Protein AF-A0A6A0AE21-F1 (afdb_monomer_lite)

InterPro domains:
  IPR005804 Fatty acid desaturase domain [PF00487] (5-93)
  IPR005804 Fatty acid desaturase domain [PF00487] (96-204)
  IPR012171 Fatty acid desaturase [PTHR19353] (3-96)

pLDDT: mean 90.91, std 13.31, range [39.19, 98.75]

Sequence (212 aa):
MHIVVVFFVLEFLYTGLFITTHDAMHGTIAMRNRQLNDFLGRVCISLYAWFDYNMLHRKHWEHHNHTGEVGKDPDFHRGNPGIVPWFASFMSSYMSMWQFARLAWWTVVMQLLGAPMANLLVFMAAAPILSAFRLFYFGTYMPHKPEPSAASGSPPVVMNWWKSRTSQASDLVSFLTCYHFDLHWEHHRWPFAPWWELPNCRRLSGRGLVPA

Foldseek 3Di:
DVVVVVLLVLLLVLLVLQLLLLLLLLVQVPVVDNPVSLVSNCVSVVVSQNWDSVLCSVLSVQCLVQPQPPPRNQLHPPQDLDLVVSLVSNCVSGDDPVSVVVLVVVLVVVVVVPDDPVCCCRNVNVSSSVSSSLCSVLQRNQQQRDDPPPDDPDDRDRCHLCSGDADLDDPVVCCSSRLVSSRNSLCSVCVSDRSNCSVVSCVVVVHHDPDD

Radius of gyration: 18.05 Å; chains: 1; bounding box: 49×43×44 Å

Structure (mmCIF, N/CA/C/O backbone):
data_AF-A0A6A0AE21-F1
#
_entry.id   AF-A0A6A0AE21-F1
#
loop_
_atom_site.group_PDB
_atom_site.id
_atom_site.type_symbol
_atom_site.label_atom_id
_atom_site.label_alt_id
_atom_site.label_comp_id
_atom_site.label_asym_id
_atom_site.label_entity_id
_atom_site.label_seq_id
_atom_site.pdbx_PDB_ins_code
_atom_site.Cartn_x
_atom_site.Cartn_y
_atom_site.Cartn_z
_atom_site.occupancy
_atom_site.B_iso_or_equiv
_atom_site.auth_seq_id
_atom_site.auth_comp_id
_atom_site.auth_asym_id
_atom_site.auth_atom_id
_atom_site.pdbx_PDB_model_num
ATOM 1 N N . MET A 1 1 ? 3.823 -10.597 25.249 1.00 66.25 1 MET A N 1
ATOM 2 C CA . MET A 1 1 ? 3.807 -11.483 24.062 1.00 66.25 1 MET A CA 1
ATOM 3 C C . MET A 1 1 ? 2.569 -11.262 23.190 1.00 66.25 1 MET A C 1
ATOM 5 O O . MET A 1 1 ? 2.736 -10.947 22.023 1.00 66.25 1 MET A O 1
ATOM 9 N N . HIS A 1 2 ? 1.347 -11.328 23.736 1.00 89.25 2 HIS A N 1
ATOM 10 C CA . HIS A 1 2 ? 0.107 -11.205 22.945 1.00 89.25 2 HIS A CA 1
ATOM 11 C C . HIS A 1 2 ? -0.034 -9.894 22.152 1.00 89.25 2 HIS A C 1
ATOM 13 O O . HIS A 1 2 ? -0.382 -9.939 20.980 1.00 89.25 2 HIS A O 1
ATOM 19 N N . ILE A 1 3 ? 0.300 -8.741 22.744 1.00 92.94 3 ILE A N 1
ATOM 20 C CA . ILE A 1 3 ? 0.138 -7.439 22.073 1.00 92.94 3 ILE A CA 1
ATOM 21 C C . ILE A 1 3 ? 1.028 -7.282 20.832 1.00 92.94 3 ILE A C 1
ATOM 23 O O . ILE A 1 3 ? 0.602 -6.720 19.831 1.00 92.94 3 ILE A O 1
ATOM 27 N N . VAL A 1 4 ? 2.243 -7.834 20.880 1.00 95.44 4 VAL A N 1
ATOM 28 C CA . VAL A 1 4 ? 3.206 -7.789 19.772 1.00 95.44 4 VAL A CA 1
ATOM 29 C C . VAL A 1 4 ? 2.720 -8.660 18.61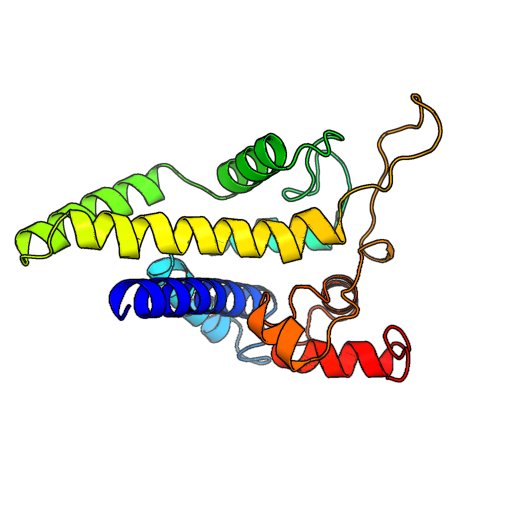6 1.00 95.44 4 VAL A C 1
ATOM 31 O O . VAL A 1 4 ? 2.745 -8.227 17.470 1.00 95.44 4 VAL A O 1
ATOM 34 N N . VAL A 1 5 ? 2.216 -9.861 18.916 1.00 96.06 5 VAL A N 1
ATOM 35 C CA . VAL A 1 5 ? 1.630 -10.749 17.900 1.00 96.06 5 VAL A CA 1
ATOM 36 C C . VAL A 1 5 ? 0.413 -10.091 17.253 1.00 96.06 5 VAL A C 1
ATOM 38 O O . VAL A 1 5 ? 0.337 -10.034 16.031 1.00 96.06 5 VAL A O 1
ATOM 41 N N . VAL A 1 6 ? -0.503 -9.536 18.054 1.00 95.94 6 VAL A N 1
ATOM 42 C CA . VAL A 1 6 ? -1.682 -8.818 17.541 1.00 95.94 6 VAL A CA 1
ATOM 43 C C . VAL A 1 6 ? -1.269 -7.647 16.654 1.00 95.94 6 VAL A C 1
ATOM 45 O O . VAL A 1 6 ? -1.856 -7.463 15.595 1.00 95.94 6 VAL A O 1
ATOM 48 N N . PHE A 1 7 ? -0.241 -6.890 17.044 1.00 97.69 7 PHE A N 1
ATOM 49 C CA . PHE A 1 7 ? 0.270 -5.778 16.249 1.00 97.69 7 PHE A CA 1
ATOM 50 C C . PHE A 1 7 ? 0.749 -6.228 14.863 1.00 97.69 7 PHE A C 1
ATOM 52 O O . PHE A 1 7 ? 0.306 -5.663 13.868 1.00 97.69 7 PHE A O 1
ATOM 59 N N . PHE A 1 8 ? 1.599 -7.257 14.777 1.00 97.75 8 PHE A N 1
ATOM 60 C CA . PHE A 1 8 ? 2.115 -7.729 13.485 1.00 97.75 8 PHE A CA 1
ATOM 61 C C . PHE A 1 8 ? 1.058 -8.433 12.634 1.00 97.75 8 PHE A C 1
ATOM 63 O O . PHE A 1 8 ? 1.069 -8.296 11.414 1.00 97.75 8 PHE A O 1
ATOM 70 N N . VAL A 1 9 ? 0.113 -9.146 13.254 1.00 97.75 9 VAL A N 1
ATOM 71 C CA . VAL A 1 9 ? -1.042 -9.696 12.531 1.00 97.75 9 VAL A CA 1
ATOM 72 C C . VAL A 1 9 ? -1.882 -8.561 11.954 1.00 97.75 9 VAL A C 1
ATOM 74 O O . VAL A 1 9 ? -2.226 -8.595 10.777 1.00 97.75 9 VAL A O 1
ATOM 77 N N . LEU A 1 10 ? -2.182 -7.533 12.749 1.00 97.88 10 LEU A N 1
ATOM 78 C CA . LEU A 1 10 ? -2.965 -6.393 12.289 1.00 97.88 10 LEU A CA 1
ATOM 79 C C . LEU A 1 10 ? -2.238 -5.610 11.189 1.00 97.88 10 LEU A C 1
ATOM 81 O O . LEU A 1 10 ? -2.862 -5.241 10.202 1.00 97.88 10 LEU A O 1
ATOM 85 N N . GLU A 1 11 ? -0.931 -5.388 11.319 1.00 98.44 11 GLU A N 1
ATOM 86 C CA . GLU A 1 11 ? -0.110 -4.757 10.281 1.00 98.44 11 GLU A CA 1
ATOM 87 C C . GLU A 1 11 ? -0.136 -5.556 8.967 1.00 98.44 11 GLU A C 1
ATOM 89 O O . GLU A 1 11 ? -0.385 -4.979 7.908 1.00 98.44 11 GLU A O 1
ATOM 94 N N . PHE A 1 12 ? -0.007 -6.883 9.029 1.00 98.62 12 PHE A N 1
ATOM 95 C CA . PHE A 1 12 ? -0.141 -7.746 7.853 1.00 98.62 12 PHE A CA 1
ATOM 96 C C . PHE A 1 12 ? -1.552 -7.697 7.236 1.00 98.62 12 PHE A C 1
ATOM 98 O O . PHE A 1 12 ? -1.708 -7.741 6.013 1.00 98.62 12 PHE A O 1
ATOM 105 N N . LEU A 1 13 ? -2.599 -7.568 8.056 1.00 98.50 13 LEU A N 1
ATOM 106 C CA . LEU A 1 13 ? -3.972 -7.381 7.577 1.00 98.50 13 LEU A CA 1
ATOM 107 C C . LEU A 1 13 ? -4.186 -5.995 6.952 1.00 98.50 13 LEU A C 1
ATOM 109 O O . LEU A 1 13 ? -4.878 -5.896 5.940 1.00 98.50 13 LEU A O 1
ATOM 113 N N . TYR A 1 14 ? -3.554 -4.940 7.480 1.00 98.75 14 TYR A N 1
ATOM 114 C CA . TYR A 1 14 ? -3.522 -3.628 6.826 1.00 98.75 14 TYR A CA 1
ATOM 115 C C . TYR A 1 14 ? -2.896 -3.734 5.437 1.00 98.75 14 TYR A C 1
ATOM 117 O O . TYR A 1 14 ? -3.471 -3.231 4.472 1.00 98.75 14 TYR A O 1
ATOM 125 N N . THR A 1 15 ? -1.787 -4.463 5.295 1.00 98.75 15 THR A N 1
ATOM 126 C CA . THR A 1 15 ? -1.192 -4.717 3.974 1.00 98.75 15 THR A CA 1
ATOM 127 C C . THR A 1 15 ? -2.202 -5.405 3.054 1.00 98.75 15 THR A C 1
ATOM 129 O O . THR A 1 15 ? -2.394 -4.961 1.926 1.00 98.75 15 THR A O 1
ATOM 132 N N . GLY A 1 16 ? -2.941 -6.397 3.560 1.00 98.62 16 GLY A N 1
ATOM 133 C CA . GLY A 1 16 ? -4.020 -7.065 2.824 1.00 98.62 16 GLY A CA 1
ATOM 134 C C . GLY A 1 16 ? -5.153 -6.131 2.375 1.00 98.62 16 GLY A C 1
ATOM 135 O O . GLY A 1 16 ? -5.652 -6.271 1.255 1.00 98.62 16 GLY A O 1
ATOM 136 N N . LEU A 1 17 ? -5.535 -5.136 3.188 1.00 98.75 17 LEU A N 1
ATOM 137 C CA . LEU A 1 17 ? -6.510 -4.108 2.789 1.00 98.75 17 LEU A CA 1
ATOM 138 C C . LEU A 1 17 ? -6.007 -3.293 1.589 1.00 98.75 17 LEU A C 1
ATOM 140 O O . LEU A 1 17 ? -6.767 -3.036 0.650 1.00 98.75 17 LEU A O 1
ATOM 144 N N . PHE A 1 18 ? -4.731 -2.904 1.587 1.00 98.62 18 PHE A N 1
ATOM 145 C CA . PHE A 1 18 ? -4.159 -2.188 0.447 1.00 98.62 18 PHE A CA 1
ATOM 146 C C . PHE A 1 18 ? -4.052 -3.085 -0.786 1.00 98.62 18 PHE A C 1
ATOM 148 O O . PHE A 1 18 ? -4.469 -2.668 -1.859 1.00 98.62 18 PHE A O 1
ATOM 155 N N . ILE A 1 19 ? -3.576 -4.323 -0.636 1.00 98.50 19 ILE A N 1
ATOM 156 C CA . ILE A 1 19 ? -3.469 -5.292 -1.738 1.00 98.50 19 ILE A CA 1
ATOM 157 C C . ILE A 1 19 ? -4.843 -5.567 -2.364 1.00 98.50 19 ILE A C 1
ATOM 159 O O . ILE A 1 19 ? -4.983 -5.583 -3.582 1.00 98.50 19 ILE A O 1
ATOM 163 N N . THR A 1 20 ? -5.896 -5.666 -1.552 1.00 98.56 20 THR A N 1
ATOM 164 C CA . THR A 1 20 ? -7.273 -5.769 -2.061 1.00 98.56 20 THR A CA 1
ATOM 165 C C . THR A 1 20 ? -7.679 -4.508 -2.826 1.00 98.56 20 THR A C 1
ATOM 167 O O . THR A 1 20 ? -8.278 -4.584 -3.894 1.00 98.56 20 THR A O 1
ATOM 170 N N . THR A 1 21 ? -7.329 -3.325 -2.316 1.00 98.69 21 THR A N 1
ATOM 171 C CA . THR A 1 21 ? -7.581 -2.059 -3.023 1.00 98.69 21 THR A CA 1
ATOM 172 C C . THR A 1 21 ? -6.848 -2.014 -4.364 1.00 98.69 21 THR A C 1
ATOM 174 O O . THR A 1 21 ? -7.420 -1.587 -5.364 1.00 98.69 21 THR A O 1
ATOM 177 N N . HIS A 1 22 ? -5.601 -2.467 -4.393 1.00 98.50 22 HIS A N 1
ATOM 178 C CA . HIS A 1 22 ? -4.776 -2.570 -5.585 1.00 98.50 22 HIS A CA 1
ATOM 179 C C . HIS A 1 22 ? -5.399 -3.517 -6.627 1.00 98.50 22 HIS A C 1
ATOM 181 O O . HIS A 1 22 ? -5.601 -3.130 -7.775 1.00 98.50 22 HIS A O 1
ATOM 187 N N . ASP A 1 23 ? -5.819 -4.715 -6.228 1.00 98.44 23 ASP A N 1
ATOM 188 C CA . ASP A 1 23 ? -6.486 -5.663 -7.130 1.00 98.44 23 ASP A CA 1
ATOM 189 C C . ASP A 1 23 ? -7.825 -5.107 -7.653 1.00 98.44 23 ASP A C 1
ATOM 191 O O . ASP A 1 23 ? -8.169 -5.264 -8.828 1.00 98.44 23 ASP A O 1
ATOM 195 N N . ALA A 1 24 ? -8.548 -4.338 -6.830 1.00 98.56 24 ALA A N 1
ATOM 196 C CA . ALA A 1 24 ? -9.704 -3.570 -7.288 1.00 98.56 24 ALA A CA 1
ATOM 197 C C . ALA A 1 24 ? -9.344 -2.518 -8.355 1.00 98.56 24 ALA A C 1
ATOM 199 O O . ALA A 1 24 ? -10.120 -2.319 -9.290 1.00 98.56 24 ALA A O 1
ATOM 200 N N . MET A 1 25 ? -8.196 -1.838 -8.251 1.00 98.56 25 MET A N 1
ATOM 201 C CA . MET A 1 25 ? -7.739 -0.878 -9.272 1.00 98.56 25 MET A CA 1
ATOM 202 C C . MET A 1 25 ? -7.522 -1.559 -10.632 1.00 98.56 25 MET A C 1
ATOM 204 O O . MET A 1 25 ? -7.911 -0.992 -11.660 1.00 98.56 25 MET A O 1
ATOM 208 N N . HIS A 1 26 ? -7.007 -2.793 -10.628 1.00 98.31 26 HIS A N 1
ATOM 209 C CA . HIS A 1 26 ? -6.875 -3.644 -11.823 1.00 98.31 26 HIS A CA 1
ATOM 210 C C . HIS A 1 26 ? -8.183 -4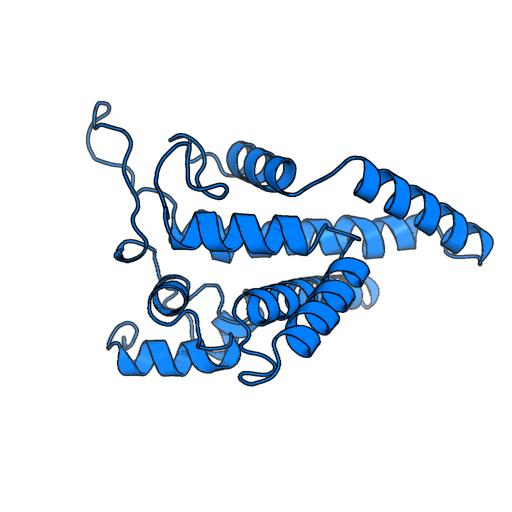.284 -12.287 1.00 98.31 26 HIS A C 1
ATOM 212 O O . HIS A 1 26 ? -8.286 -4.736 -13.426 1.00 98.31 26 HIS A O 1
ATOM 218 N N . GLY A 1 27 ? -9.204 -4.308 -11.430 1.00 98.06 27 GLY A N 1
ATOM 219 C CA . GLY A 1 27 ? -10.491 -4.935 -11.717 1.00 98.06 27 GLY A CA 1
ATOM 220 C C . GLY A 1 27 ? -10.503 -6.456 -11.529 1.00 98.06 27 GLY A C 1
ATOM 221 O O . GLY A 1 27 ? -11.420 -7.120 -12.021 1.00 98.06 27 GLY A O 1
ATOM 222 N N . THR A 1 28 ? -9.503 -7.023 -10.849 1.00 97.31 28 THR A N 1
ATOM 223 C CA . THR A 1 28 ? -9.290 -8.477 -10.761 1.00 97.31 28 THR A CA 1
ATOM 224 C C . THR A 1 28 ? -10.150 -9.163 -9.703 1.00 97.31 28 THR A C 1
ATOM 226 O O . THR A 1 28 ? -10.350 -10.372 -9.796 1.00 97.31 28 THR A O 1
ATOM 229 N N . ILE A 1 29 ? -10.748 -8.419 -8.761 1.00 96.75 29 ILE A N 1
ATOM 230 C CA . ILE A 1 29 ? -11.676 -8.989 -7.766 1.00 96.75 29 ILE A CA 1
ATOM 231 C C . ILE A 1 29 ? -12.952 -9.495 -8.449 1.00 96.75 29 ILE A C 1
ATOM 233 O O . ILE A 1 29 ? -13.450 -10.577 -8.150 1.00 96.75 29 ILE A O 1
ATOM 237 N N . ALA A 1 30 ? -13.493 -8.703 -9.377 1.00 96.25 30 ALA A N 1
ATOM 238 C CA . ALA A 1 30 ? -14.701 -9.041 -10.123 1.00 96.25 30 ALA A CA 1
ATOM 239 C C . ALA A 1 30 ? -14.565 -8.627 -11.594 1.00 96.25 30 ALA A C 1
ATOM 241 O O . ALA A 1 30 ? -15.028 -7.558 -11.992 1.00 96.25 30 ALA A O 1
ATOM 242 N N . MET A 1 31 ? -13.965 -9.490 -12.419 1.00 92.69 31 MET A N 1
ATOM 243 C CA . MET A 1 31 ? -13.555 -9.178 -13.803 1.00 92.69 31 MET A CA 1
ATOM 244 C C . MET A 1 31 ? -14.651 -8.571 -14.698 1.00 92.69 31 MET A C 1
ATOM 246 O O . MET A 1 31 ? -14.354 -7.839 -15.636 1.00 92.69 31 MET A O 1
ATOM 250 N N . ARG A 1 32 ? -15.929 -8.870 -14.433 1.00 95.44 32 ARG A N 1
ATOM 251 C CA . ARG A 1 32 ? -17.076 -8.379 -15.221 1.00 95.44 32 ARG A CA 1
ATOM 252 C C . ARG A 1 32 ? -17.856 -7.244 -14.556 1.00 95.44 32 ARG A C 1
ATOM 254 O O . ARG A 1 32 ? -18.889 -6.838 -15.078 1.00 95.44 32 ARG A O 1
ATOM 261 N N . ASN A 1 33 ? -17.408 -6.744 -13.404 1.00 97.94 33 ASN A N 1
ATOM 262 C CA . ASN A 1 33 ? -18.126 -5.724 -12.646 1.00 97.94 33 ASN A CA 1
ATOM 263 C C . ASN A 1 33 ? -17.167 -4.671 -12.071 1.00 97.94 33 ASN A C 1
ATOM 265 O O . ASN A 1 33 ? -16.684 -4.781 -10.941 1.00 97.94 33 ASN A O 1
ATOM 269 N N . ARG A 1 34 ? -16.916 -3.609 -12.846 1.00 97.31 34 ARG A N 1
ATOM 270 C CA . ARG A 1 34 ? -16.044 -2.503 -12.423 1.00 97.31 34 ARG A CA 1
ATOM 271 C C . ARG A 1 34 ? -16.569 -1.779 -11.181 1.00 97.31 34 ARG A C 1
ATOM 273 O O . ARG A 1 34 ? -15.782 -1.446 -10.304 1.00 97.31 34 ARG A O 1
ATOM 280 N N . GLN A 1 35 ? -17.885 -1.595 -11.075 1.00 98.31 35 GLN A N 1
ATOM 281 C CA . GLN A 1 35 ? -18.496 -0.900 -9.938 1.00 98.31 35 GLN A CA 1
ATOM 282 C C . GLN A 1 35 ? -18.265 -1.649 -8.624 1.00 98.31 35 GLN A C 1
ATOM 284 O O . GLN A 1 35 ? -17.977 -1.023 -7.606 1.00 98.31 35 GLN A O 1
ATOM 289 N N . LEU A 1 36 ? -18.345 -2.984 -8.650 1.00 98.50 36 LEU A N 1
ATOM 290 C CA . LEU A 1 36 ? -18.059 -3.808 -7.480 1.00 98.50 36 LEU A CA 1
ATOM 291 C C . LEU A 1 36 ? -16.586 -3.714 -7.068 1.00 98.50 36 LEU A C 1
ATOM 293 O O . LEU A 1 36 ? -16.310 -3.574 -5.880 1.00 98.50 36 LEU A O 1
ATOM 297 N N . ASN A 1 37 ? -15.651 -3.728 -8.024 1.00 98.56 37 ASN A N 1
ATOM 298 C CA . ASN A 1 37 ? -14.233 -3.508 -7.718 1.00 98.56 37 ASN A CA 1
ATOM 299 C C . ASN A 1 37 ? -14.019 -2.139 -7.062 1.00 98.56 37 ASN A C 1
ATOM 301 O O . ASN A 1 37 ? -13.460 -2.071 -5.972 1.00 98.56 37 ASN A O 1
ATOM 305 N N . ASP A 1 38 ? -14.521 -1.063 -7.675 1.00 98.56 38 ASP A N 1
ATOM 306 C CA . ASP A 1 38 ? -14.360 0.295 -7.144 1.00 98.56 38 ASP A CA 1
ATOM 307 C C . ASP A 1 38 ? -14.978 0.436 -5.744 1.00 98.56 38 ASP A C 1
ATOM 309 O O . ASP A 1 38 ? -14.411 1.096 -4.872 1.00 98.56 38 ASP A O 1
ATOM 313 N N . PHE A 1 39 ? -16.132 -0.194 -5.502 1.00 98.69 39 PHE A N 1
ATOM 314 C CA . PHE A 1 39 ? -16.765 -0.221 -4.185 1.00 98.69 39 PHE A CA 1
ATOM 315 C C . PHE A 1 39 ? -15.894 -0.939 -3.148 1.00 98.69 39 PHE A C 1
ATOM 317 O O . PHE A 1 39 ? -15.591 -0.356 -2.107 1.00 98.69 39 PHE A O 1
ATOM 324 N N . LEU A 1 40 ? -15.454 -2.167 -3.437 1.00 98.69 40 LEU A N 1
ATOM 325 C CA . LEU A 1 40 ? -14.623 -2.950 -2.517 1.00 98.69 40 LEU A CA 1
ATOM 326 C C . LEU A 1 40 ? -13.282 -2.261 -2.250 1.00 98.69 40 LEU A C 1
ATOM 328 O O . LEU A 1 40 ? -12.877 -2.142 -1.096 1.00 98.69 40 LEU A O 1
ATOM 332 N N . GLY A 1 41 ? -12.646 -1.711 -3.285 1.00 98.69 41 GLY A N 1
ATOM 333 C CA . GLY A 1 41 ? -11.423 -0.928 -3.141 1.00 98.69 41 GLY A CA 1
ATOM 334 C C . GLY A 1 41 ? -11.619 0.305 -2.256 1.00 98.69 41 GLY A C 1
ATOM 335 O O . GLY A 1 41 ? -10.831 0.537 -1.340 1.00 98.69 41 GLY A O 1
ATOM 336 N N . ARG A 1 42 ? -12.709 1.065 -2.442 1.00 98.69 42 ARG A N 1
ATOM 337 C CA . ARG A 1 42 ? -13.043 2.208 -1.570 1.00 98.69 42 ARG A CA 1
ATOM 338 C C . ARG A 1 42 ? -13.258 1.795 -0.120 1.00 98.69 42 ARG A C 1
ATOM 340 O O . ARG A 1 42 ? -12.799 2.508 0.771 1.00 98.69 42 ARG A O 1
ATOM 347 N N . VAL A 1 43 ? -13.937 0.674 0.123 1.00 98.69 43 VAL A N 1
ATOM 348 C CA . VAL A 1 43 ? -14.144 0.146 1.479 1.00 98.69 43 VAL A CA 1
ATOM 349 C C . VAL A 1 43 ? -12.801 -0.212 2.112 1.00 98.69 43 VAL A C 1
ATOM 351 O O . VAL A 1 43 ? -12.479 0.310 3.179 1.00 98.69 43 VAL A O 1
ATOM 354 N N . CYS A 1 44 ? -11.986 -1.029 1.443 1.00 98.75 44 CYS A N 1
ATOM 355 C CA . CYS A 1 44 ? -10.704 -1.485 1.975 1.00 98.75 44 CYS A CA 1
ATOM 356 C C . CYS A 1 44 ? -9.747 -0.327 2.265 1.00 98.75 44 CYS A C 1
ATOM 358 O O . CYS A 1 44 ? -9.164 -0.268 3.348 1.00 98.75 44 CYS A O 1
ATOM 360 N N . ILE A 1 45 ? -9.628 0.640 1.353 1.00 98.06 45 ILE A N 1
ATOM 361 C CA . ILE A 1 45 ? -8.718 1.765 1.558 1.00 98.06 45 ILE A CA 1
ATOM 362 C C . ILE A 1 45 ? -9.236 2.787 2.579 1.00 98.06 45 ILE A C 1
ATOM 364 O O . ILE A 1 45 ? -8.450 3.469 3.248 1.00 98.06 45 ILE A O 1
ATOM 368 N N . SER A 1 46 ? -10.558 2.860 2.758 1.00 97.31 46 SER A N 1
ATOM 369 C CA . SER A 1 46 ? -11.154 3.631 3.850 1.00 97.31 46 SER A CA 1
ATOM 370 C C . SER A 1 46 ? -10.808 3.019 5.201 1.00 97.31 46 SER A C 1
ATOM 372 O O . SER A 1 46 ? -10.332 3.741 6.075 1.00 97.31 46 SER A O 1
ATOM 374 N N . LEU A 1 47 ? -10.954 1.695 5.335 1.00 97.44 47 LEU A N 1
ATOM 375 C CA . LEU A 1 47 ? -10.555 0.946 6.532 1.00 97.44 47 LEU A CA 1
ATOM 376 C C . LEU A 1 47 ? -9.048 1.016 6.795 1.00 97.44 47 LEU A C 1
ATOM 378 O O . LEU A 1 47 ? -8.637 1.018 7.952 1.00 97.44 47 LEU A O 1
ATOM 382 N N . TYR A 1 48 ? -8.234 1.100 5.738 1.00 98.00 48 TYR A N 1
ATOM 383 C CA . TYR A 1 48 ? -6.790 1.257 5.869 1.00 98.00 48 TYR A CA 1
ATOM 384 C C . TYR A 1 48 ? -6.447 2.572 6.575 1.00 98.00 48 TYR A C 1
ATOM 386 O O . TYR A 1 48 ? -5.821 2.564 7.631 1.00 98.00 48 TYR A O 1
ATOM 394 N N . ALA A 1 49 ? -6.829 3.706 5.977 1.00 96.62 49 ALA A N 1
ATOM 395 C CA . ALA A 1 49 ? -6.577 5.031 6.546 1.00 96.62 49 ALA A CA 1
ATOM 396 C C . ALA A 1 49 ? -7.321 6.157 5.803 1.00 96.62 49 ALA A C 1
ATOM 398 O O . ALA A 1 49 ? -6.786 7.258 5.706 1.00 96.62 49 ALA A O 1
ATOM 399 N N . TRP A 1 50 ? -8.503 5.923 5.222 1.00 96.88 50 TRP A N 1
ATOM 400 C CA . TRP A 1 50 ? -9.231 6.936 4.429 1.00 96.88 50 TRP A CA 1
ATOM 401 C C . TRP A 1 50 ? -8.442 7.579 3.273 1.00 96.88 50 TRP A C 1
ATOM 403 O O . TRP A 1 50 ? -8.641 8.767 2.976 1.00 96.88 50 TRP A O 1
ATOM 413 N N . PHE A 1 51 ? -7.566 6.826 2.601 1.00 96.81 51 PHE A N 1
ATOM 414 C CA . PHE A 1 51 ? -6.958 7.331 1.365 1.00 96.81 51 PHE A CA 1
ATOM 415 C C . PHE A 1 51 ? -8.015 7.530 0.269 1.00 96.81 51 PHE A C 1
ATOM 417 O O . PHE A 1 51 ? -9.071 6.895 0.257 1.00 96.81 51 PHE A O 1
ATOM 424 N N . ASP A 1 52 ? -7.714 8.419 -0.674 1.00 97.19 52 ASP A N 1
ATOM 425 C CA . ASP A 1 52 ? -8.549 8.640 -1.850 1.00 97.19 52 ASP A CA 1
ATOM 426 C C . ASP A 1 52 ? -8.325 7.522 -2.879 1.00 97.19 52 ASP A C 1
ATOM 428 O O . ASP A 1 52 ? -7.272 7.439 -3.516 1.00 97.19 52 ASP A O 1
ATOM 432 N N . TYR A 1 53 ? -9.339 6.670 -3.049 1.00 98.06 53 TYR A N 1
ATOM 433 C CA . TYR A 1 53 ? -9.316 5.566 -4.008 1.00 98.06 53 TYR A CA 1
ATOM 434 C C . TYR A 1 53 ? -9.101 6.028 -5.454 1.00 98.06 53 TYR A C 1
ATOM 436 O O . TYR A 1 53 ? -8.353 5.395 -6.191 1.00 98.06 53 TYR A O 1
ATOM 444 N N . ASN A 1 54 ? -9.743 7.120 -5.881 1.00 97.69 54 ASN A N 1
ATOM 445 C CA . ASN A 1 54 ? -9.669 7.566 -7.272 1.00 97.69 54 ASN A CA 1
ATOM 446 C C . ASN A 1 54 ? -8.272 8.115 -7.588 1.00 97.69 54 ASN A C 1
ATOM 448 O O . ASN A 1 54 ? -7.733 7.865 -8.668 1.00 97.69 54 ASN A O 1
ATOM 452 N N . MET A 1 55 ? -7.669 8.837 -6.638 1.00 97.75 55 MET A N 1
ATOM 453 C CA . MET A 1 55 ? -6.285 9.289 -6.758 1.00 97.75 55 MET A CA 1
ATOM 454 C C . MET A 1 55 ? -5.317 8.109 -6.819 1.00 97.75 55 MET A C 1
ATOM 456 O O . MET A 1 55 ? -4.465 8.092 -7.706 1.00 97.75 55 MET A O 1
ATOM 460 N N . LEU A 1 56 ? -5.449 7.146 -5.901 1.00 97.81 56 LEU A N 1
ATOM 461 C CA . LEU A 1 56 ? -4.619 5.942 -5.897 1.00 97.81 56 LEU A CA 1
ATOM 462 C C . LEU A 1 56 ? -4.748 5.184 -7.217 1.00 97.81 56 LEU A C 1
ATOM 464 O O . LEU A 1 56 ? -3.738 4.898 -7.840 1.00 97.81 56 LEU A O 1
ATOM 468 N N . HIS A 1 57 ? -5.973 4.960 -7.693 1.00 98.38 57 HIS A N 1
ATOM 469 C CA . HIS A 1 57 ? -6.235 4.294 -8.966 1.00 98.38 57 HIS A CA 1
ATOM 470 C C . HIS A 1 57 ? -5.554 4.995 -10.146 1.00 98.38 57 HIS A C 1
ATOM 472 O O . HIS A 1 57 ? -4.882 4.342 -10.941 1.00 98.38 57 HIS A O 1
ATOM 478 N N . ARG A 1 58 ? -5.675 6.325 -10.247 1.00 98.25 58 ARG A N 1
ATOM 479 C CA . ARG A 1 58 ? -5.002 7.100 -11.298 1.00 98.25 58 ARG A CA 1
ATOM 480 C C . ARG A 1 58 ? -3.482 6.945 -11.226 1.00 98.25 58 ARG A C 1
ATOM 482 O O . ARG A 1 58 ? -2.862 6.610 -12.229 1.00 98.25 58 ARG A O 1
ATOM 489 N N . LYS A 1 59 ? -2.898 7.184 -10.051 1.00 97.94 59 LYS A N 1
ATOM 490 C CA . LYS A 1 59 ? -1.444 7.139 -9.843 1.00 97.94 59 LYS A CA 1
ATOM 491 C C . LYS A 1 59 ? -0.863 5.743 -10.035 1.00 97.94 59 LYS A C 1
ATOM 493 O O . LYS A 1 59 ? 0.214 5.599 -10.596 1.00 97.94 59 LYS A O 1
ATOM 498 N N . HIS A 1 60 ? -1.614 4.719 -9.655 1.00 97.88 60 HIS A N 1
ATOM 499 C CA . HIS A 1 60 ? -1.261 3.331 -9.906 1.00 97.88 60 HIS A CA 1
ATOM 500 C C . HIS A 1 60 ? -1.112 3.053 -11.410 1.00 97.88 60 HIS A C 1
ATOM 502 O O . HIS A 1 60 ? -0.109 2.501 -11.853 1.00 97.88 60 HIS A O 1
ATOM 508 N N . TRP A 1 61 ? -2.051 3.521 -12.239 1.00 97.94 61 TRP A N 1
ATOM 509 C CA . TRP A 1 61 ? -1.911 3.403 -13.695 1.00 97.94 61 TRP A CA 1
ATOM 510 C C . TRP A 1 61 ? -0.824 4.312 -14.284 1.00 97.94 61 TRP A C 1
ATOM 512 O O . TRP A 1 61 ? -0.184 3.918 -15.257 1.00 97.94 61 TRP A O 1
ATOM 522 N N . GLU A 1 62 ? -0.567 5.491 -13.706 1.00 97.69 62 GLU A N 1
ATOM 523 C CA . GLU A 1 62 ? 0.604 6.312 -14.064 1.00 97.69 62 GLU A CA 1
ATOM 524 C C . GLU A 1 62 ? 1.905 5.525 -13.839 1.00 97.69 62 GLU A C 1
ATOM 526 O O . GLU A 1 62 ? 2.741 5.471 -14.741 1.00 97.69 62 GLU A O 1
ATOM 531 N N . HIS A 1 63 ? 2.029 4.830 -12.702 1.00 96.31 63 HIS A N 1
ATOM 532 C CA . HIS A 1 63 ? 3.152 3.939 -12.414 1.00 96.31 63 HIS A CA 1
ATOM 533 C C . HIS A 1 63 ? 3.271 2.805 -13.441 1.00 96.31 63 HIS A C 1
ATOM 535 O O . HIS A 1 63 ? 4.352 2.598 -13.986 1.00 96.31 63 HIS A O 1
ATOM 541 N N . HIS A 1 64 ? 2.186 2.099 -13.783 1.00 96.69 64 HIS A N 1
ATOM 542 C CA . HIS A 1 64 ? 2.234 1.040 -14.807 1.00 96.69 64 HIS A CA 1
ATOM 543 C C . HIS A 1 64 ? 2.648 1.544 -16.194 1.00 96.69 64 HIS A C 1
ATOM 545 O O . HIS A 1 64 ? 3.374 0.853 -16.909 1.00 96.69 64 HIS A O 1
ATOM 551 N N . ASN A 1 65 ? 2.175 2.728 -16.584 1.00 96.12 65 ASN A N 1
ATOM 552 C CA . ASN A 1 65 ? 2.419 3.279 -17.917 1.00 96.12 65 ASN A CA 1
ATOM 553 C C . ASN A 1 65 ? 3.806 3.915 -18.055 1.00 96.12 65 ASN A C 1
ATOM 555 O O . ASN A 1 65 ? 4.338 3.968 -19.163 1.00 96.12 65 ASN A O 1
ATOM 559 N N . HIS A 1 66 ? 4.378 4.397 -16.949 1.00 94.12 66 HIS A N 1
ATOM 560 C CA . HIS A 1 66 ? 5.611 5.185 -16.938 1.00 94.12 66 HIS A CA 1
ATOM 561 C C . HIS A 1 66 ? 6.662 4.650 -15.967 1.00 94.12 66 HIS A C 1
ATOM 563 O O . HIS A 1 66 ? 7.504 5.418 -15.518 1.00 94.12 66 HIS A O 1
ATOM 569 N N . THR A 1 67 ? 6.622 3.360 -15.625 1.00 92.06 67 THR A N 1
ATOM 570 C CA . THR A 1 67 ? 7.473 2.749 -14.590 1.00 92.06 67 THR A CA 1
ATOM 571 C C . THR A 1 67 ? 8.939 3.167 -14.721 1.00 92.06 67 THR A C 1
ATOM 573 O O . THR A 1 67 ? 9.564 2.957 -15.762 1.00 92.06 67 THR A O 1
ATOM 576 N N . GLY A 1 68 ? 9.493 3.761 -13.666 1.00 87.62 68 GLY A N 1
ATOM 577 C CA . GLY A 1 68 ? 10.884 4.207 -13.620 1.00 87.62 68 GLY A CA 1
ATOM 578 C C . GLY A 1 68 ? 11.216 5.439 -14.473 1.00 87.62 68 GLY A C 1
ATOM 579 O O . GLY A 1 68 ? 12.396 5.779 -14.594 1.00 87.62 68 GLY A O 1
ATOM 580 N N . GLU A 1 69 ? 10.231 6.123 -15.067 1.00 87.75 69 GLU A N 1
ATOM 581 C CA . GLU A 1 69 ? 10.416 7.414 -15.739 1.00 87.75 69 GLU A CA 1
ATOM 582 C C . GLU A 1 69 ? 10.385 8.566 -14.719 1.00 87.75 69 GLU A C 1
ATOM 584 O O . GLU A 1 69 ? 9.358 8.876 -14.107 1.00 87.75 69 GLU A O 1
ATOM 589 N N . VAL A 1 70 ? 11.517 9.260 -14.565 1.00 85.31 70 VAL A N 1
ATOM 590 C CA . VAL A 1 70 ? 11.645 10.396 -13.638 1.00 85.31 70 VAL A CA 1
ATOM 591 C C . VAL A 1 70 ? 10.623 11.489 -13.961 1.00 85.31 70 VAL A C 1
ATOM 593 O O . VAL A 1 70 ? 10.599 12.035 -15.060 1.00 85.31 70 VAL A O 1
ATOM 596 N N . GLY A 1 71 ? 9.814 11.851 -12.963 1.00 87.25 71 GLY A N 1
ATOM 597 C CA . GLY A 1 71 ? 8.826 12.928 -13.067 1.00 87.25 71 GLY A CA 1
ATOM 598 C C . GLY A 1 71 ? 7.479 12.512 -13.661 1.00 87.25 71 GLY A C 1
ATOM 599 O O . GLY A 1 71 ? 6.563 13.331 -13.637 1.00 87.25 71 GLY A O 1
ATOM 600 N N . LYS A 1 72 ? 7.341 11.270 -14.142 1.00 91.38 72 LYS A N 1
ATOM 601 C CA . LYS A 1 72 ? 6.059 10.704 -14.590 1.00 91.38 72 LYS A CA 1
ATOM 602 C C . LYS A 1 72 ? 5.579 9.559 -13.710 1.00 91.38 72 LYS A C 1
ATOM 604 O O . LYS A 1 72 ? 4.388 9.486 -13.436 1.00 91.38 72 LYS A O 1
ATOM 609 N N . ASP A 1 73 ? 6.491 8.702 -13.258 1.00 93.19 73 ASP A N 1
ATOM 610 C CA . ASP A 1 73 ? 6.173 7.652 -12.297 1.00 93.19 73 ASP A CA 1
ATOM 611 C C . ASP A 1 73 ? 6.036 8.254 -10.885 1.00 93.19 73 ASP A C 1
ATOM 613 O O . ASP A 1 73 ? 7.033 8.762 -10.353 1.00 93.19 73 ASP A O 1
ATOM 617 N N . PRO A 1 74 ? 4.845 8.221 -10.255 1.00 93.94 74 PRO A N 1
ATOM 618 C CA . PRO A 1 74 ? 4.674 8.706 -8.886 1.00 93.94 74 PRO A CA 1
ATOM 619 C C . PRO A 1 74 ? 5.474 7.893 -7.856 1.00 93.94 74 PRO A C 1
ATOM 621 O O . PRO A 1 74 ? 5.773 8.413 -6.778 1.00 93.94 74 PRO A O 1
ATOM 624 N N . ASP A 1 75 ? 5.859 6.663 -8.195 1.00 92.81 75 ASP A N 1
ATOM 625 C CA . ASP A 1 75 ? 6.572 5.744 -7.311 1.00 92.81 75 ASP A CA 1
ATOM 626 C C . ASP A 1 75 ? 8.092 5.831 -7.466 1.00 92.81 75 ASP A C 1
ATOM 628 O O . ASP A 1 75 ? 8.822 5.291 -6.633 1.00 92.81 75 ASP A O 1
ATOM 632 N N . PHE A 1 76 ? 8.607 6.544 -8.476 1.00 87.75 76 PHE A N 1
ATOM 633 C CA . PHE A 1 76 ? 10.044 6.623 -8.743 1.00 87.75 76 PHE A CA 1
ATOM 634 C C . PHE A 1 76 ? 10.677 7.923 -8.232 1.00 87.75 76 PHE A C 1
ATOM 636 O O . PHE A 1 76 ? 10.420 9.030 -8.719 1.00 87.75 76 PHE A O 1
ATOM 643 N N . HIS A 1 77 ? 11.583 7.807 -7.259 1.00 79.69 77 HIS A N 1
ATOM 644 C CA . HIS A 1 77 ? 12.185 8.974 -6.619 1.00 79.69 77 HIS A CA 1
ATOM 645 C C . HIS A 1 77 ? 13.442 9.477 -7.334 1.00 79.69 77 HIS A C 1
ATOM 647 O O . HIS A 1 77 ? 14.551 9.095 -6.976 1.00 79.69 77 HIS A O 1
ATOM 653 N N . ARG A 1 78 ? 13.247 10.373 -8.316 1.00 68.19 78 ARG A N 1
ATOM 654 C CA . ARG A 1 78 ? 14.179 11.415 -8.837 1.00 68.19 78 ARG A CA 1
ATOM 655 C C . ARG A 1 78 ? 15.700 11.109 -8.831 1.00 68.19 78 ARG A C 1
ATOM 657 O O . ARG A 1 78 ? 16.505 12.027 -8.716 1.00 68.19 78 ARG A O 1
ATOM 664 N N . GLY A 1 79 ? 16.108 9.849 -8.965 1.00 60.69 79 GLY A N 1
ATOM 665 C CA . GLY A 1 79 ? 17.503 9.404 -8.939 1.00 60.69 79 GLY A CA 1
ATOM 666 C C . GLY A 1 79 ? 18.182 9.280 -7.562 1.00 60.69 79 GLY A C 1
ATOM 667 O O . GLY A 1 79 ? 19.338 8.868 -7.542 1.00 60.69 79 GLY A O 1
ATOM 668 N N . ASN A 1 80 ? 17.531 9.586 -6.426 1.00 68.50 80 ASN A N 1
ATOM 669 C CA . ASN A 1 80 ? 18.126 9.360 -5.095 1.00 68.50 80 ASN A CA 1
ATOM 670 C C . ASN A 1 80 ? 17.688 7.984 -4.543 1.00 68.50 80 ASN A C 1
ATOM 672 O O . ASN A 1 80 ? 16.524 7.804 -4.198 1.00 68.50 80 ASN A O 1
ATOM 676 N N . PRO A 1 81 ? 18.589 6.998 -4.407 1.00 73.75 81 PRO A N 1
ATOM 677 C CA . PRO A 1 81 ? 18.229 5.663 -3.930 1.00 73.75 81 PRO A CA 1
ATOM 678 C C . PRO A 1 81 ? 18.091 5.568 -2.398 1.00 73.75 81 PRO A C 1
ATOM 680 O O . PRO A 1 81 ? 17.950 4.468 -1.859 1.00 73.75 81 PRO A O 1
ATOM 683 N N . GLY A 1 82 ? 18.164 6.684 -1.666 1.00 87.56 82 GLY A N 1
ATOM 684 C CA . GLY A 1 82 ? 17.997 6.719 -0.217 1.00 87.56 82 GLY A CA 1
ATOM 685 C C . GLY A 1 82 ? 16.595 6.275 0.201 1.00 87.56 82 GLY A C 1
ATOM 686 O O . GLY A 1 82 ? 15.600 6.899 -0.159 1.00 87.56 82 GLY A O 1
ATOM 687 N N . ILE A 1 83 ? 16.516 5.217 1.008 1.00 91.69 83 ILE A N 1
ATOM 688 C CA . ILE A 1 83 ? 15.245 4.600 1.413 1.00 91.69 83 ILE A CA 1
ATOM 689 C C . ILE A 1 83 ? 14.303 5.574 2.139 1.00 91.69 83 ILE A C 1
ATOM 691 O O . ILE A 1 83 ? 13.115 5.618 1.839 1.00 91.69 83 ILE A O 1
ATOM 695 N N . VAL A 1 84 ? 14.831 6.394 3.053 1.00 93.50 84 VAL A N 1
ATOM 696 C CA . VAL A 1 84 ? 14.044 7.362 3.836 1.00 93.50 84 VAL A CA 1
ATOM 697 C C . VAL A 1 84 ? 13.485 8.503 2.972 1.00 93.50 84 VAL A C 1
ATOM 699 O O . VAL A 1 84 ? 12.269 8.701 3.001 1.00 93.50 84 VAL A O 1
ATOM 702 N N . PRO A 1 85 ? 14.293 9.255 2.191 1.00 92.50 85 PRO A N 1
ATOM 703 C CA . PRO A 1 85 ? 13.754 10.321 1.343 1.00 92.50 85 PRO A CA 1
ATOM 704 C C . PRO A 1 85 ? 12.804 9.792 0.263 1.00 92.50 85 PRO A C 1
ATOM 706 O O . PRO A 1 85 ? 11.808 10.450 -0.045 1.00 92.50 85 PRO A O 1
ATOM 709 N N . TRP A 1 86 ? 13.051 8.588 -0.261 1.00 93.56 86 TRP A N 1
ATOM 710 C CA . TRP A 1 86 ? 12.134 7.953 -1.201 1.00 93.56 86 TRP A CA 1
ATOM 711 C C . TRP A 1 86 ? 10.811 7.595 -0.521 1.00 93.56 86 TRP A C 1
ATOM 713 O O . TRP A 1 86 ? 9.762 8.007 -1.012 1.00 93.56 86 TRP A O 1
ATOM 723 N N . PHE A 1 87 ? 10.831 6.948 0.647 1.00 95.56 87 PHE A N 1
ATOM 724 C CA . PHE A 1 87 ? 9.601 6.646 1.383 1.00 95.56 87 PHE A CA 1
ATOM 725 C C . PHE A 1 87 ? 8.791 7.914 1.696 1.00 95.56 87 PHE A C 1
ATOM 727 O O . PHE A 1 87 ? 7.584 7.949 1.474 1.00 95.56 87 PHE A O 1
ATOM 734 N N . ALA A 1 88 ? 9.446 8.999 2.124 1.00 94.19 88 ALA A N 1
ATOM 735 C CA . ALA A 1 88 ? 8.774 10.276 2.372 1.00 94.19 88 ALA A CA 1
ATOM 736 C C . ALA A 1 88 ? 8.135 10.868 1.098 1.00 94.19 88 ALA A C 1
ATOM 738 O O . ALA A 1 88 ? 7.011 11.373 1.138 1.00 94.19 88 ALA A O 1
ATOM 739 N N . SER A 1 89 ? 8.829 10.785 -0.042 1.00 92.81 89 SER A N 1
ATOM 740 C CA . SER A 1 89 ? 8.319 11.212 -1.354 1.00 92.81 89 SER A CA 1
ATOM 741 C C . SER A 1 89 ? 7.155 10.349 -1.850 1.00 92.81 89 SER A C 1
ATOM 743 O O . SER A 1 89 ? 6.224 10.866 -2.468 1.00 92.81 89 SER A O 1
ATOM 745 N N . PHE A 1 90 ? 7.207 9.043 -1.591 1.00 94.38 90 PHE A N 1
ATOM 746 C CA . PHE A 1 90 ? 6.131 8.108 -1.896 1.00 94.38 90 PHE A CA 1
ATOM 747 C C . PHE A 1 90 ? 4.893 8.473 -1.072 1.00 94.38 90 PHE A C 1
ATOM 749 O O . PHE A 1 90 ? 3.853 8.808 -1.630 1.00 94.38 90 PHE A O 1
ATOM 756 N N . MET A 1 91 ? 5.020 8.563 0.254 1.00 95.38 91 MET A N 1
ATOM 757 C CA . MET A 1 91 ? 3.891 8.895 1.130 1.00 95.38 91 MET A CA 1
ATOM 758 C C . MET A 1 91 ? 3.265 10.257 0.803 1.00 95.38 91 MET A C 1
ATOM 760 O O . MET A 1 91 ? 2.041 10.367 0.730 1.00 95.38 91 MET A O 1
ATOM 764 N N . SER A 1 92 ? 4.074 11.288 0.536 1.00 93.25 92 SER A N 1
ATOM 765 C CA . SER A 1 92 ? 3.558 12.619 0.181 1.00 93.25 92 SER A CA 1
ATOM 766 C C . SER A 1 92 ? 2.821 12.646 -1.160 1.00 93.25 92 SER A C 1
ATOM 768 O O . SER A 1 92 ? 1.925 13.466 -1.350 1.00 93.25 92 SER A O 1
ATOM 770 N N . SER A 1 93 ? 3.137 11.717 -2.067 1.00 93.44 93 SER A N 1
ATOM 771 C CA . SER A 1 93 ? 2.411 11.554 -3.325 1.00 93.44 93 SER A CA 1
ATOM 772 C C . SER A 1 93 ? 1.000 11.004 -3.106 1.00 93.44 93 SER A C 1
ATOM 774 O O . SER A 1 93 ? 0.113 11.290 -3.910 1.00 93.44 93 SER A O 1
ATOM 776 N N . TYR A 1 94 ? 0.759 10.254 -2.035 1.00 95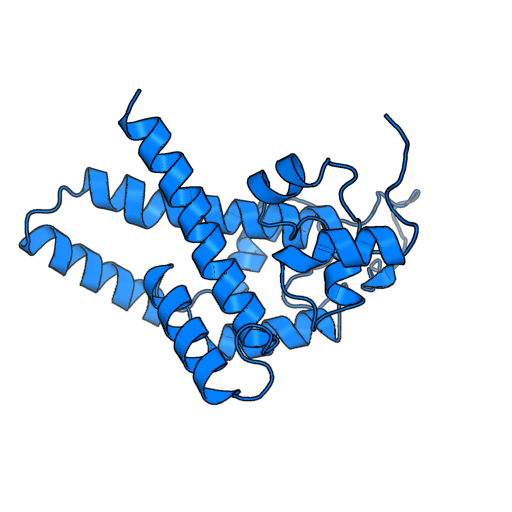.31 94 TYR A N 1
ATOM 777 C CA . TYR A 1 94 ? -0.509 9.552 -1.828 1.00 95.31 94 TYR A CA 1
ATOM 778 C C . TYR A 1 94 ? -1.353 10.096 -0.677 1.00 95.31 94 TYR A C 1
ATOM 780 O O . TYR A 1 94 ? -2.508 9.709 -0.542 1.00 95.31 94 TYR A O 1
ATOM 788 N N . MET A 1 95 ? -0.828 10.992 0.150 1.00 93.94 95 MET A N 1
ATOM 789 C CA . MET A 1 95 ? -1.560 11.534 1.296 1.00 93.94 95 MET A CA 1
ATOM 790 C C . MET A 1 95 ? -2.303 12.830 0.962 1.00 93.94 95 MET A C 1
ATOM 792 O O . MET A 1 95 ? -1.885 13.618 0.117 1.00 93.94 95 MET A O 1
ATOM 796 N N . SER A 1 96 ? -3.409 13.081 1.669 1.00 93.00 96 SER A N 1
ATOM 797 C CA . SER A 1 96 ? -4.171 14.334 1.555 1.00 93.00 96 SER A CA 1
ATOM 798 C C . SER A 1 96 ? -4.467 14.948 2.922 1.00 93.00 96 SER A C 1
ATOM 800 O O . SER A 1 96 ? -4.618 14.242 3.914 1.00 93.00 96 SER A O 1
ATOM 802 N N . MET A 1 97 ? -4.626 16.271 2.990 1.00 91.69 97 MET A N 1
ATOM 803 C CA . MET A 1 97 ? -4.998 16.937 4.250 1.00 91.69 97 MET A CA 1
ATOM 804 C C . MET A 1 97 ? -6.381 16.497 4.758 1.00 91.69 97 MET A C 1
ATOM 806 O O . MET A 1 97 ? -6.589 16.339 5.959 1.00 91.69 97 MET A O 1
ATOM 810 N N . TRP A 1 98 ? -7.314 16.207 3.847 1.00 91.88 98 TRP A N 1
ATOM 811 C CA . TRP A 1 98 ? -8.644 15.695 4.192 1.00 91.88 98 TRP A CA 1
ATOM 812 C C . TRP A 1 98 ? -8.610 14.307 4.829 1.00 91.88 98 TRP A C 1
ATOM 814 O O . TRP A 1 98 ? -9.424 14.006 5.701 1.00 91.88 98 TRP A O 1
ATOM 824 N N . GLN A 1 99 ? -7.660 13.468 4.420 1.00 94.31 99 GLN A N 1
ATOM 825 C CA . GLN A 1 99 ? -7.414 12.181 5.059 1.00 94.31 99 GLN A CA 1
ATOM 826 C C . GLN A 1 99 ? -7.010 12.371 6.525 1.00 94.31 99 GLN A C 1
ATOM 828 O O . GLN A 1 99 ? -7.610 11.753 7.403 1.00 94.31 99 GLN A O 1
ATOM 833 N N . PHE A 1 100 ? -6.061 13.270 6.802 1.00 94.19 100 PHE A N 1
ATOM 834 C CA . PHE A 1 100 ? -5.639 13.569 8.172 1.00 94.19 100 PHE A CA 1
ATOM 835 C C . PHE A 1 100 ? -6.778 14.139 9.023 1.00 94.19 100 PHE A C 1
ATOM 837 O O . PHE A 1 100 ? -6.930 13.735 10.174 1.00 94.19 100 PHE A O 1
ATOM 844 N N . ALA A 1 101 ? -7.632 14.997 8.455 1.00 95.88 101 ALA A N 1
ATOM 845 C CA . ALA A 1 101 ? -8.817 15.499 9.150 1.00 95.88 101 ALA A CA 1
ATOM 846 C C . ALA A 1 101 ? -9.789 14.368 9.542 1.00 95.88 101 ALA A C 1
ATOM 848 O O . ALA A 1 101 ? -10.267 14.336 10.676 1.00 95.88 101 ALA A O 1
ATOM 849 N N . ARG A 1 102 ? -10.042 13.403 8.642 1.00 96.19 102 ARG A N 1
ATOM 850 C CA . ARG A 1 102 ? -10.891 12.231 8.936 1.00 96.19 102 ARG A CA 1
ATOM 851 C C . ARG A 1 102 ? -10.277 11.314 9.991 1.00 96.19 102 ARG A C 1
ATOM 853 O O . ARG A 1 102 ? -10.992 10.878 10.887 1.00 96.19 102 ARG A O 1
ATOM 860 N N . LEU A 1 103 ? -8.969 11.064 9.922 1.00 96.06 103 LEU A N 1
ATOM 861 C CA . LEU A 1 103 ? -8.253 10.269 10.924 1.00 96.06 103 LEU A CA 1
ATOM 862 C C . LEU A 1 103 ? -8.295 10.931 12.307 1.00 96.06 103 LEU A C 1
ATOM 864 O O . LEU A 1 103 ? -8.574 10.261 13.302 1.00 96.06 103 LEU A O 1
ATOM 868 N N . ALA A 1 104 ? -8.072 12.246 12.375 1.00 96.00 104 ALA A N 1
ATOM 869 C CA . ALA A 1 104 ? -8.146 13.003 13.622 1.00 96.00 104 ALA A CA 1
ATOM 870 C C . ALA A 1 104 ? -9.562 12.966 14.213 1.00 96.00 104 ALA A C 1
ATOM 872 O O . ALA A 1 104 ? -9.731 12.642 15.388 1.00 96.00 104 ALA A O 1
ATOM 873 N N . TRP A 1 105 ? -10.583 13.213 13.386 1.00 97.19 105 TRP A N 1
ATOM 874 C CA . TRP A 1 105 ? -11.983 13.103 13.794 1.00 97.19 105 TRP A CA 1
ATOM 875 C C . TRP A 1 105 ? -12.313 11.702 14.326 1.00 97.19 105 TRP A C 1
ATOM 877 O O . TRP A 1 105 ? -12.849 11.571 15.424 1.00 97.19 105 TRP A O 1
ATOM 887 N N . TRP A 1 106 ? -11.934 10.649 13.600 1.00 96.69 106 TRP A N 1
ATOM 888 C CA . TRP A 1 106 ? -12.215 9.276 14.013 1.00 96.69 106 TRP A CA 1
ATOM 889 C C . TRP A 1 106 ? -11.495 8.893 15.310 1.00 96.69 106 TRP A C 1
ATOM 891 O O . TRP A 1 106 ? -12.071 8.227 16.167 1.00 96.69 106 TRP A O 1
ATOM 901 N N . THR A 1 107 ? -10.270 9.385 15.506 1.00 96.75 107 THR A N 1
ATOM 902 C CA . THR A 1 107 ? -9.519 9.215 16.760 1.00 96.75 107 THR A CA 1
ATOM 903 C C . THR A 1 107 ? -10.268 9.833 17.944 1.00 96.75 107 THR A C 1
ATOM 905 O O . THR A 1 107 ? -10.333 9.228 19.014 1.00 96.75 107 THR A O 1
ATOM 908 N N . VAL A 1 108 ? -10.877 11.011 17.769 1.00 97.75 108 VAL A N 1
ATOM 909 C CA . VAL A 1 108 ? -11.721 11.634 18.804 1.00 97.75 108 VAL A CA 1
ATOM 910 C C . VAL A 1 108 ? -12.962 10.785 19.079 1.00 97.75 108 VAL A C 1
ATOM 912 O O . VAL A 1 108 ? -13.249 10.507 20.241 1.00 97.75 108 VAL A O 1
ATOM 915 N N . VAL A 1 109 ? -13.659 10.314 18.039 1.00 98.06 109 VAL A N 1
ATOM 916 C CA . VAL A 1 109 ? -14.837 9.439 18.197 1.00 98.06 109 VAL A CA 1
ATOM 917 C C . VAL A 1 109 ? -14.483 8.177 18.987 1.00 98.06 109 VAL A C 1
ATOM 919 O O . VAL A 1 109 ? -15.175 7.848 19.946 1.00 98.06 109 VAL A O 1
ATOM 922 N N . MET A 1 110 ? -13.383 7.498 18.650 1.00 97.81 110 MET A N 1
ATOM 923 C CA . MET A 1 110 ? -12.956 6.292 19.368 1.00 97.81 110 MET A CA 1
ATOM 924 C C . MET A 1 110 ? -12.614 6.572 20.835 1.00 97.81 110 MET A C 1
ATOM 926 O O . MET A 1 110 ? -12.980 5.781 21.703 1.00 97.81 110 MET A O 1
ATOM 930 N N . GLN A 1 111 ? -11.967 7.702 21.138 1.00 97.94 111 GLN A N 1
ATOM 931 C CA . GLN A 1 111 ? -11.701 8.089 22.528 1.00 97.94 111 GLN A CA 1
ATOM 932 C C . GLN A 1 111 ? -12.987 8.360 23.315 1.00 97.94 111 GLN A C 1
ATOM 934 O O . GLN A 1 111 ? -13.089 7.938 24.464 1.00 97.94 111 GLN A O 1
ATOM 939 N N . LEU A 1 112 ? -13.986 9.005 22.700 1.00 98.31 112 LEU A N 1
ATOM 940 C CA . LEU A 1 112 ? -15.295 9.223 23.329 1.00 98.31 112 LEU A CA 1
ATOM 941 C C . LEU A 1 112 ? -16.037 7.906 23.604 1.00 98.31 112 LEU A C 1
ATOM 943 O O . LEU A 1 112 ? -16.777 7.818 24.579 1.00 98.31 112 LEU A O 1
ATOM 947 N N . LEU A 1 113 ? -15.804 6.872 22.790 1.00 98.06 113 LEU A N 1
ATOM 948 C CA . LEU A 1 113 ? -16.304 5.510 23.021 1.00 98.06 113 LEU A CA 1
ATOM 949 C C . LEU A 1 113 ? -15.459 4.705 24.029 1.00 98.06 113 LEU A C 1
ATOM 951 O O . LEU A 1 113 ? -15.754 3.537 24.278 1.00 98.06 113 LEU A O 1
ATOM 955 N N . GLY A 1 114 ? -14.421 5.307 24.616 1.00 97.94 114 GLY A N 1
ATOM 956 C CA . GLY A 1 114 ? -13.593 4.697 25.659 1.00 97.94 114 GLY A CA 1
ATOM 957 C C . GLY A 1 114 ? -12.329 3.990 25.163 1.00 97.94 114 GLY A C 1
ATOM 958 O O . GLY A 1 114 ? -11.675 3.305 25.949 1.00 97.94 114 GLY A O 1
ATOM 959 N N . ALA A 1 115 ? -11.950 4.136 23.888 1.00 97.50 115 ALA A N 1
ATOM 960 C CA . ALA A 1 115 ? -10.707 3.558 23.383 1.00 97.50 115 ALA A CA 1
ATOM 961 C C . ALA A 1 115 ? -9.477 4.288 23.969 1.00 97.50 115 ALA A C 1
ATOM 963 O O . ALA A 1 115 ? -9.355 5.506 23.805 1.00 97.50 115 ALA A O 1
ATOM 964 N N . PRO A 1 116 ? -8.521 3.576 24.599 1.00 97.31 116 PRO A N 1
ATOM 965 C CA . PRO A 1 116 ? -7.307 4.200 25.116 1.00 97.31 116 PRO A CA 1
ATOM 966 C C . PRO A 1 116 ? -6.456 4.800 23.993 1.00 97.31 116 PRO A C 1
ATOM 968 O O . PRO A 1 116 ? -6.185 4.126 22.996 1.00 97.31 116 PRO A O 1
ATOM 971 N N . MET A 1 117 ? -5.938 6.018 24.189 1.00 96.88 117 MET A N 1
ATOM 972 C CA . MET A 1 117 ? -5.068 6.686 23.209 1.00 96.88 117 MET A CA 1
ATOM 973 C C . MET A 1 117 ? -3.872 5.813 22.795 1.00 96.88 117 MET A C 1
ATOM 975 O O . MET A 1 117 ? -3.540 5.739 21.616 1.00 96.88 117 MET A O 1
ATOM 979 N N . ALA A 1 118 ? -3.263 5.088 23.739 1.00 96.56 118 ALA A N 1
ATOM 980 C CA . ALA A 1 118 ? -2.156 4.178 23.445 1.00 96.56 118 ALA A CA 1
ATOM 981 C C . ALA A 1 118 ? -2.532 3.104 22.405 1.00 96.56 118 ALA A C 1
ATOM 983 O O . ALA A 1 118 ? -1.741 2.818 21.509 1.00 96.56 118 ALA A O 1
ATOM 984 N N . ASN A 1 119 ? -3.753 2.561 22.467 1.00 95.81 119 ASN A N 1
ATOM 985 C CA . ASN A 1 119 ? -4.224 1.568 21.502 1.00 95.81 119 ASN A CA 1
ATOM 986 C C . ASN A 1 119 ? -4.442 2.197 20.122 1.00 95.81 119 ASN A C 1
ATOM 988 O O . ASN A 1 119 ? -4.095 1.581 19.120 1.00 95.81 119 ASN A O 1
ATOM 992 N N . LEU A 1 120 ? -4.968 3.424 20.061 1.00 96.56 120 LEU A N 1
ATOM 993 C CA . LEU A 1 120 ? -5.148 4.149 18.799 1.00 96.56 120 LEU A CA 1
ATOM 994 C C . LEU A 1 120 ? -3.793 4.447 18.142 1.00 96.56 120 LEU A C 1
ATOM 996 O O . LEU A 1 120 ? -3.613 4.195 16.953 1.00 96.56 120 LEU A O 1
ATOM 1000 N N . LEU A 1 121 ? -2.805 4.891 18.923 1.00 96.19 121 LEU A N 1
ATOM 1001 C CA . LEU A 1 121 ? -1.453 5.146 18.424 1.00 96.19 121 LEU A CA 1
ATOM 1002 C C . LEU A 1 121 ? -0.763 3.868 17.931 1.00 96.19 121 LEU A C 1
ATOM 1004 O O . LEU A 1 121 ? -0.156 3.872 16.864 1.00 96.19 121 LEU A O 1
ATOM 1008 N N . VAL A 1 122 ? -0.867 2.764 18.673 1.00 96.25 122 VAL A N 1
ATOM 1009 C CA . VAL A 1 122 ? -0.215 1.499 18.300 1.00 96.25 122 VAL A CA 1
ATOM 1010 C C . VAL A 1 122 ? -0.928 0.838 17.118 1.00 96.25 122 VAL A C 1
ATOM 1012 O O . VAL A 1 122 ? -0.300 0.528 16.110 1.00 96.25 122 VAL A O 1
ATOM 1015 N N . PHE A 1 123 ? -2.241 0.638 17.201 1.00 95.94 123 PHE A N 1
ATOM 1016 C CA . PHE A 1 123 ? -2.968 -0.186 16.234 1.00 95.94 123 PHE A CA 1
ATOM 1017 C C . PHE A 1 123 ? -3.538 0.593 15.051 1.00 95.94 123 PHE A C 1
ATOM 1019 O O . PHE A 1 123 ? -3.644 0.025 13.972 1.00 95.94 123 PHE A O 1
ATOM 1026 N N . MET A 1 124 ? -3.881 1.872 15.217 1.00 95.44 124 MET A N 1
ATOM 1027 C CA . MET A 1 124 ? -4.520 2.669 14.158 1.00 95.44 124 MET A CA 1
ATOM 1028 C C . MET A 1 124 ? -3.599 3.721 13.532 1.00 95.44 124 MET A C 1
ATOM 1030 O O . MET A 1 124 ? -3.956 4.292 12.505 1.00 95.44 124 MET A O 1
ATOM 1034 N N . ALA A 1 125 ? -2.414 3.960 14.104 1.00 95.69 125 ALA A N 1
ATOM 1035 C CA . ALA A 1 125 ? -1.382 4.797 13.492 1.00 95.69 125 ALA A CA 1
ATOM 1036 C C . ALA A 1 125 ? -0.118 3.994 13.152 1.00 95.69 125 ALA A C 1
ATOM 1038 O O . ALA A 1 125 ? 0.243 3.894 11.981 1.00 95.69 125 ALA A O 1
ATOM 1039 N N . ALA A 1 126 ? 0.545 3.377 14.135 1.00 98.00 126 ALA A N 1
ATOM 1040 C CA . ALA A 1 126 ? 1.827 2.712 13.900 1.00 98.00 126 ALA A CA 1
ATOM 1041 C C . ALA A 1 126 ? 1.710 1.481 12.981 1.00 98.00 126 ALA A C 1
ATOM 1043 O O . ALA A 1 126 ? 2.521 1.340 12.066 1.00 98.00 126 ALA A O 1
ATOM 1044 N N . ALA A 1 127 ? 0.694 0.629 13.163 1.00 98.12 127 ALA A N 1
ATOM 1045 C CA . ALA A 1 127 ? 0.483 -0.542 12.304 1.00 98.12 127 ALA A CA 1
ATOM 1046 C C . ALA A 1 127 ? 0.252 -0.186 10.814 1.00 98.12 127 ALA A C 1
ATOM 1048 O O . ALA A 1 127 ? 0.995 -0.701 9.977 1.00 98.12 127 ALA A O 1
ATOM 1049 N N . PRO A 1 128 ? -0.680 0.715 10.428 1.00 97.62 128 PRO A N 1
ATOM 1050 C CA . PRO A 1 128 ? -0.846 1.087 9.019 1.00 97.62 128 PRO A CA 1
ATOM 1051 C C . PRO A 1 128 ? 0.345 1.870 8.440 1.00 97.62 128 PRO A C 1
ATOM 1053 O O . PRO A 1 128 ? 0.591 1.782 7.236 1.00 97.62 128 PRO A O 1
ATOM 1056 N N . ILE A 1 129 ? 1.116 2.604 9.256 1.00 97.88 129 ILE A N 1
ATOM 1057 C CA . ILE A 1 129 ? 2.375 3.232 8.807 1.00 97.88 129 ILE A CA 1
ATOM 1058 C C . ILE A 1 129 ? 3.416 2.161 8.469 1.00 97.88 129 ILE A C 1
ATOM 1060 O O . ILE A 1 129 ? 4.048 2.237 7.415 1.00 97.88 129 ILE A O 1
ATOM 1064 N N . LEU A 1 130 ? 3.577 1.150 9.328 1.00 98.56 130 LEU A N 1
ATOM 1065 C CA . LEU A 1 130 ? 4.506 0.051 9.075 1.00 98.56 130 LEU A CA 1
ATOM 1066 C C . LEU A 1 130 ? 4.076 -0.778 7.856 1.00 98.56 130 LEU A C 1
ATOM 1068 O O . LEU A 1 130 ? 4.913 -1.077 7.008 1.00 98.56 130 LEU A O 1
ATOM 1072 N N . SER A 1 131 ? 2.776 -1.032 7.700 1.00 98.56 131 SER A N 1
ATOM 1073 C CA . SER A 1 131 ? 2.217 -1.653 6.494 1.00 98.56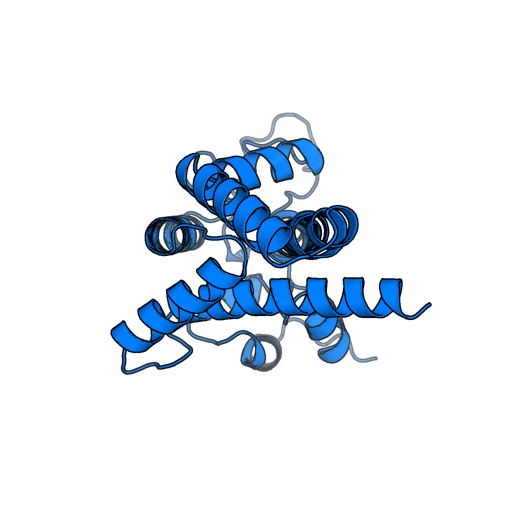 131 SER A CA 1
ATOM 1074 C C . SER A 1 131 ? 2.504 -0.827 5.233 1.00 98.56 131 SER A C 1
ATOM 1076 O O . SER A 1 131 ? 2.874 -1.379 4.198 1.00 98.56 131 SER A O 1
ATOM 1078 N N . ALA A 1 132 ? 2.406 0.506 5.302 1.00 98.31 132 ALA A N 1
ATOM 1079 C CA . ALA A 1 132 ? 2.709 1.371 4.160 1.00 98.31 132 ALA A CA 1
ATOM 1080 C C . ALA A 1 132 ? 4.197 1.300 3.802 1.00 98.31 132 ALA A C 1
ATOM 1082 O O . ALA A 1 132 ? 4.555 1.255 2.626 1.00 98.31 132 ALA A O 1
ATOM 1083 N N . PHE A 1 133 ? 5.064 1.227 4.815 1.00 98.56 133 PHE A N 1
ATOM 1084 C CA . PHE A 1 133 ? 6.489 1.001 4.616 1.00 98.56 133 PHE A CA 1
ATOM 1085 C C . PHE A 1 133 ? 6.783 -0.378 4.012 1.00 98.56 133 PHE A C 1
ATOM 1087 O O . PHE A 1 133 ? 7.612 -0.464 3.113 1.00 98.56 133 PHE A O 1
ATOM 1094 N N . ARG A 1 134 ? 6.091 -1.443 4.440 1.00 98.31 134 ARG A N 1
ATOM 1095 C CA . ARG A 1 134 ? 6.205 -2.789 3.851 1.00 98.31 134 ARG A CA 1
ATOM 1096 C C . ARG A 1 134 ? 5.839 -2.779 2.364 1.00 98.31 134 ARG A C 1
ATOM 1098 O O . ARG A 1 134 ? 6.620 -3.272 1.553 1.00 98.31 134 ARG A O 1
ATOM 1105 N N . LEU A 1 135 ? 4.696 -2.188 2.011 1.00 97.75 135 LEU A N 1
ATOM 1106 C CA . LEU A 1 135 ? 4.238 -2.037 0.623 1.00 97.75 135 LEU A CA 1
ATOM 1107 C C . LEU A 1 135 ? 5.253 -1.263 -0.217 1.00 97.75 135 LEU A C 1
ATOM 1109 O O . LEU A 1 135 ? 5.676 -1.739 -1.266 1.00 97.75 135 LEU A O 1
ATOM 1113 N N . PHE A 1 136 ? 5.702 -0.111 0.284 1.00 97.38 136 PHE A N 1
ATOM 1114 C CA . PHE A 1 136 ? 6.753 0.670 -0.354 1.00 97.38 136 PHE A CA 1
ATOM 1115 C C . PHE A 1 136 ? 8.029 -0.155 -0.539 1.00 97.38 136 PHE A C 1
ATOM 1117 O O . PHE A 1 136 ? 8.612 -0.166 -1.616 1.00 97.38 136 PHE A O 1
ATOM 1124 N N . TYR A 1 137 ? 8.486 -0.854 0.495 1.00 97.00 137 TYR A N 1
ATOM 1125 C CA . TYR A 1 137 ? 9.766 -1.542 0.450 1.00 97.00 137 TYR A CA 1
ATOM 1126 C C . TYR A 1 137 ? 9.765 -2.687 -0.566 1.00 97.00 137 TYR A C 1
ATOM 1128 O O . TYR A 1 137 ? 10.680 -2.779 -1.388 1.00 97.00 137 TYR A O 1
ATOM 1136 N N . PHE A 1 138 ? 8.738 -3.539 -0.531 1.00 96.81 138 PHE A N 1
ATOM 1137 C CA . PHE A 1 138 ? 8.673 -4.741 -1.364 1.00 96.81 138 PHE A CA 1
ATOM 1138 C C . PHE A 1 138 ? 8.037 -4.516 -2.738 1.00 96.81 138 PHE A C 1
ATOM 1140 O O . PHE A 1 138 ? 8.442 -5.195 -3.675 1.00 96.81 138 PHE A O 1
ATOM 1147 N N . GLY A 1 139 ? 7.109 -3.565 -2.873 1.00 94.12 139 GLY A N 1
ATOM 1148 C CA . GLY A 1 139 ? 6.441 -3.237 -4.139 1.00 94.12 139 GLY A CA 1
ATOM 1149 C C . GLY A 1 139 ? 7.081 -2.083 -4.912 1.00 94.12 139 GLY A C 1
ATOM 1150 O O . GLY A 1 139 ? 6.978 -2.015 -6.129 1.00 94.12 139 GLY A O 1
ATOM 1151 N N . THR A 1 140 ? 7.797 -1.176 -4.247 1.00 93.69 140 THR A N 1
ATOM 1152 C CA . THR A 1 140 ? 8.351 0.012 -4.920 1.00 93.69 140 THR A CA 1
ATOM 1153 C C . THR A 1 140 ? 9.875 0.040 -4.872 1.00 93.69 140 THR A C 1
ATOM 1155 O O . THR A 1 140 ? 10.548 0.010 -5.902 1.00 93.69 140 THR A O 1
ATOM 1158 N N . TYR A 1 141 ? 10.447 0.063 -3.672 1.00 93.62 141 TYR A N 1
ATOM 1159 C CA . TYR A 1 141 ? 11.871 0.282 -3.462 1.00 93.62 141 TYR A CA 1
ATOM 1160 C C . TYR A 1 141 ? 12.713 -0.867 -4.012 1.00 93.62 141 TYR A C 1
ATOM 1162 O O . TYR A 1 141 ? 13.551 -0.660 -4.882 1.00 93.62 141 TYR A O 1
ATOM 1170 N N . MET A 1 142 ? 12.505 -2.094 -3.532 1.00 92.12 142 MET A N 1
ATOM 1171 C CA . MET A 1 142 ? 13.315 -3.239 -3.951 1.00 92.12 142 MET A CA 1
ATOM 1172 C C . MET A 1 142 ? 13.179 -3.561 -5.447 1.00 92.12 142 MET A C 1
ATOM 1174 O O . MET A 1 142 ? 14.220 -3.768 -6.081 1.00 92.12 142 MET A O 1
ATOM 1178 N N . PRO A 1 143 ? 11.967 -3.566 -6.040 1.00 91.12 143 PRO A N 1
ATOM 1179 C CA . PRO A 1 143 ? 11.807 -3.849 -7.461 1.00 91.12 143 PRO A CA 1
ATOM 1180 C C . PRO A 1 143 ? 12.423 -2.791 -8.369 1.00 91.12 143 PRO A C 1
ATOM 1182 O O . PRO A 1 143 ? 12.997 -3.154 -9.396 1.00 91.12 143 PRO A O 1
ATOM 1185 N N . HIS A 1 144 ? 12.346 -1.511 -7.989 1.00 88.88 144 HIS A N 1
ATOM 1186 C CA . HIS A 1 144 ? 12.717 -0.399 -8.870 1.00 88.88 144 HIS A CA 1
ATOM 1187 C C . HIS A 1 144 ? 13.996 0.328 -8.461 1.00 88.88 144 HIS A C 1
ATOM 1189 O O . HIS A 1 144 ? 14.411 1.243 -9.173 1.00 88.88 144 HIS A O 1
ATOM 1195 N N . LYS A 1 145 ? 14.671 -0.059 -7.363 1.00 85.00 145 LYS A N 1
ATOM 1196 C CA . LYS A 1 145 ? 15.963 0.548 -7.008 1.00 85.00 145 LYS A CA 1
ATOM 1197 C C . LYS A 1 145 ? 16.959 0.320 -8.152 1.00 85.00 145 LYS A C 1
ATOM 1199 O O . LYS A 1 145 ? 17.234 -0.843 -8.500 1.00 85.00 145 LYS A O 1
ATOM 1204 N N . PRO A 1 146 ? 17.525 1.396 -8.727 1.00 74.62 146 PRO A N 1
ATOM 1205 C CA . PRO A 1 146 ? 18.579 1.262 -9.717 1.00 74.62 146 PRO A CA 1
ATOM 1206 C C . PRO A 1 146 ? 19.727 0.439 -9.132 1.00 74.62 146 PRO A C 1
ATOM 1208 O O . PRO A 1 146 ? 20.052 0.568 -7.947 1.00 74.62 146 PRO A O 1
ATOM 1211 N N . GLU A 1 147 ? 20.341 -0.424 -9.940 1.00 67.88 147 GLU A N 1
ATOM 1212 C CA . GLU A 1 147 ? 21.650 -0.941 -9.548 1.00 67.88 147 GLU A CA 1
ATOM 1213 C C . GLU A 1 147 ? 22.640 0.226 -9.492 1.00 67.88 147 GLU A C 1
ATOM 1215 O O . GLU A 1 147 ? 22.501 1.169 -10.280 1.00 67.88 147 GLU A O 1
ATOM 1220 N N . PRO A 1 148 ? 23.633 0.195 -8.587 1.00 58.69 148 PRO A N 1
ATOM 1221 C CA . PRO A 1 148 ? 24.734 1.139 -8.651 1.00 58.69 148 PRO A CA 1
ATOM 1222 C C . PRO A 1 148 ? 25.364 1.009 -10.041 1.00 58.69 148 PRO A C 1
ATOM 1224 O O . PRO A 1 148 ? 26.029 0.012 -10.327 1.00 58.69 148 PRO A O 1
ATOM 1227 N N . SER A 1 149 ? 25.123 1.960 -10.948 1.00 52.75 149 SER A N 1
ATOM 1228 C CA . SER A 1 149 ? 25.867 1.954 -12.200 1.00 52.75 149 SER A CA 1
ATOM 1229 C C . SER A 1 149 ? 27.315 2.248 -11.843 1.00 52.75 149 SER A C 1
ATOM 1231 O O . SER A 1 149 ? 27.606 3.245 -11.176 1.00 52.75 149 SER A O 1
ATOM 1233 N N . ALA A 1 150 ? 28.228 1.395 -12.300 1.00 44.41 150 ALA A N 1
ATOM 1234 C CA . ALA A 1 150 ? 29.620 1.779 -12.423 1.00 44.41 150 ALA A CA 1
ATOM 1235 C C . ALA A 1 150 ? 29.682 3.148 -13.131 1.00 44.41 150 ALA A C 1
ATOM 1237 O O . ALA A 1 150 ? 29.051 3.337 -14.168 1.00 44.41 150 ALA A O 1
ATOM 1238 N N . ALA A 1 151 ? 30.416 4.084 -12.532 1.00 41.47 151 ALA A N 1
ATOM 1239 C CA . ALA A 1 151 ? 30.611 5.474 -12.946 1.00 41.47 151 ALA A CA 1
ATOM 1240 C C . ALA A 1 151 ? 29.468 6.468 -12.639 1.00 41.47 151 ALA A C 1
ATOM 1242 O O . ALA A 1 151 ? 28.398 6.496 -13.251 1.00 41.47 151 ALA A O 1
ATOM 1243 N N . SER A 1 152 ? 29.790 7.378 -11.717 1.00 39.50 152 SER A N 1
ATOM 1244 C CA . SER A 1 152 ? 29.195 8.704 -11.569 1.00 39.50 152 SER A CA 1
ATOM 1245 C C . SER A 1 152 ? 29.163 9.427 -12.922 1.00 39.50 152 SER A C 1
ATOM 1247 O O . SER A 1 152 ? 30.222 9.722 -13.473 1.00 39.50 152 SER A O 1
ATOM 1249 N N . GLY A 1 153 ? 27.973 9.711 -13.458 1.00 50.72 153 GLY A N 1
ATOM 1250 C CA . GLY A 1 153 ? 27.813 10.485 -14.699 1.00 50.72 153 GLY A CA 1
ATOM 1251 C C . GLY A 1 153 ? 26.850 9.900 -15.733 1.00 50.72 153 GLY A C 1
ATOM 1252 O O . GLY A 1 153 ? 26.579 10.559 -16.733 1.00 50.72 153 GLY A O 1
ATOM 1253 N N . SER A 1 154 ? 26.305 8.701 -15.513 1.00 49.53 154 SER A N 1
ATOM 1254 C CA . SER A 1 154 ? 25.265 8.159 -16.396 1.00 49.53 154 SER A CA 1
ATOM 1255 C C . SER A 1 154 ? 23.961 8.976 -16.299 1.00 49.53 154 SER A C 1
ATOM 1257 O O . SER A 1 154 ? 23.620 9.438 -15.205 1.00 49.53 154 SER A O 1
ATOM 1259 N N . PRO A 1 155 ? 23.219 9.167 -17.412 1.00 53.91 155 PRO A N 1
ATOM 1260 C CA . PRO A 1 155 ? 21.918 9.843 -17.403 1.00 53.91 155 PRO A CA 1
ATOM 1261 C C . PRO A 1 155 ? 20.937 9.151 -16.439 1.00 53.91 155 PRO A C 1
ATOM 1263 O O . PRO A 1 155 ? 21.146 7.978 -16.112 1.00 53.91 155 PRO A O 1
ATOM 1266 N N . PRO A 1 156 ? 19.870 9.844 -15.978 1.00 57.56 156 PRO A N 1
ATOM 1267 C CA . PRO A 1 156 ? 18.900 9.269 -15.049 1.00 57.56 156 PRO A CA 1
ATOM 1268 C C . PRO A 1 156 ? 18.439 7.902 -15.553 1.00 57.56 156 PRO A C 1
ATOM 1270 O O . PRO A 1 156 ? 17.930 7.772 -16.668 1.00 57.56 156 PRO A O 1
ATOM 1273 N N . VAL A 1 157 ? 18.687 6.871 -14.745 1.00 64.00 157 VAL A N 1
ATOM 1274 C CA . VAL A 1 157 ? 18.432 5.486 -15.134 1.00 64.00 157 VAL A CA 1
ATOM 1275 C C . VAL A 1 157 ? 16.926 5.296 -15.246 1.00 64.00 157 VAL A C 1
ATOM 1277 O O . VAL A 1 157 ? 16.232 5.230 -14.236 1.00 64.00 157 VAL A O 1
ATOM 1280 N N . VAL A 1 158 ? 16.424 5.193 -16.476 1.00 70.06 158 VAL A N 1
ATOM 1281 C CA . VAL A 1 158 ? 15.051 4.753 -16.725 1.00 70.06 158 VAL A CA 1
ATOM 1282 C C . VAL A 1 158 ? 14.952 3.263 -16.375 1.00 70.06 158 VAL A C 1
ATOM 1284 O O . VAL A 1 158 ? 15.576 2.400 -17.019 1.00 70.06 158 VAL A O 1
ATOM 1287 N N . MET A 1 159 ? 14.172 2.974 -15.334 1.00 80.06 159 MET A N 1
ATOM 1288 C CA . MET A 1 159 ? 13.900 1.632 -14.810 1.00 80.06 159 MET A CA 1
ATOM 1289 C C . MET A 1 159 ? 12.530 1.131 -15.282 1.00 80.06 159 MET A C 1
ATOM 1291 O O . MET A 1 159 ? 11.629 0.927 -14.480 1.00 80.06 159 MET A O 1
ATOM 1295 N N . ASN A 1 160 ? 12.383 0.926 -16.596 1.00 86.56 160 ASN A N 1
ATOM 1296 C CA . ASN A 1 160 ? 11.156 0.365 -17.175 1.00 86.56 160 ASN A CA 1
ATOM 1297 C C . ASN A 1 160 ? 10.748 -0.947 -16.488 1.00 86.56 160 ASN A C 1
ATOM 1299 O O . ASN A 1 160 ? 11.614 -1.719 -16.071 1.00 86.56 160 ASN A O 1
ATOM 1303 N N . TRP A 1 161 ? 9.448 -1.255 -16.478 1.00 89.81 161 TRP A N 1
ATOM 1304 C CA . TRP A 1 161 ? 8.883 -2.385 -15.729 1.00 89.81 161 TRP A CA 1
ATOM 1305 C C . TRP A 1 161 ? 9.537 -3.750 -16.017 1.00 89.81 161 TRP A C 1
ATOM 1307 O O . TRP A 1 161 ? 9.630 -4.608 -15.144 1.00 89.81 161 TRP A O 1
ATOM 1317 N N . TRP A 1 162 ? 10.057 -3.982 -17.228 1.00 88.94 162 TRP A N 1
ATOM 1318 C CA . TRP A 1 162 ? 10.717 -5.253 -17.556 1.00 88.94 162 TRP A CA 1
ATOM 1319 C C . TRP A 1 162 ? 12.093 -5.429 -16.891 1.00 88.94 162 TRP A C 1
ATOM 1321 O O . TRP A 1 162 ? 12.640 -6.537 -16.915 1.00 88.94 162 TRP A O 1
ATOM 1331 N N . LYS A 1 163 ? 12.649 -4.353 -16.318 1.00 87.94 163 LYS A N 1
ATOM 1332 C CA . LYS A 1 163 ? 13.859 -4.346 -15.483 1.00 87.94 163 LYS A CA 1
ATOM 1333 C C . LYS A 1 163 ? 13.547 -4.451 -13.988 1.00 87.94 163 LYS A C 1
ATOM 1335 O O . LYS A 1 163 ? 14.487 -4.580 -13.205 1.00 87.94 163 LYS A O 1
ATOM 1340 N N . SER A 1 164 ? 12.275 -4.385 -13.591 1.00 89.00 164 SER A N 1
ATOM 1341 C CA . SER A 1 164 ? 11.882 -4.542 -12.195 1.00 89.00 164 SER A CA 1
ATOM 1342 C C . SER A 1 164 ? 12.317 -5.908 -11.676 1.00 89.00 164 SER A C 1
ATOM 1344 O O . SER A 1 164 ? 12.283 -6.911 -12.398 1.00 89.00 164 SER A O 1
ATOM 1346 N N . ARG A 1 165 ? 12.777 -5.942 -10.427 1.00 89.00 165 ARG A N 1
ATOM 1347 C CA . ARG A 1 165 ? 13.235 -7.181 -9.790 1.00 89.00 165 ARG A CA 1
ATOM 1348 C C . ARG A 1 165 ? 12.043 -8.038 -9.367 1.00 89.00 165 ARG A C 1
ATOM 1350 O O . ARG A 1 165 ? 10.959 -7.527 -9.106 1.00 89.00 165 ARG A O 1
ATOM 1357 N N . THR A 1 166 ? 12.291 -9.338 -9.264 1.00 91.50 166 THR A N 1
ATOM 1358 C CA . THR A 1 166 ? 11.358 -10.317 -8.702 1.00 91.50 166 THR A CA 1
ATOM 1359 C C . THR A 1 166 ? 12.056 -11.124 -7.612 1.00 91.50 166 THR A C 1
ATOM 1361 O O . THR A 1 166 ? 13.238 -11.477 -7.733 1.00 91.50 166 THR A O 1
ATOM 1364 N N . SER A 1 167 ? 11.342 -11.375 -6.521 1.00 91.06 167 SER A N 1
ATOM 1365 C CA . SER A 1 167 ? 11.831 -12.141 -5.381 1.00 91.06 167 SER A CA 1
ATOM 1366 C C . SER A 1 167 ? 12.086 -13.609 -5.734 1.00 91.06 167 SER A C 1
ATOM 1368 O O . SER A 1 167 ? 11.315 -14.252 -6.447 1.00 91.06 167 SER A O 1
ATOM 1370 N N . GLN A 1 168 ? 13.172 -14.162 -5.187 1.00 90.12 168 GLN A N 1
ATOM 1371 C CA . GLN A 1 168 ? 13.510 -15.590 -5.288 1.00 90.12 168 GLN A CA 1
ATOM 1372 C C . GLN A 1 168 ? 12.995 -16.399 -4.085 1.00 90.12 168 GLN A C 1
ATOM 1374 O O . GLN A 1 168 ? 13.341 -17.565 -3.922 1.00 90.12 168 GLN A O 1
ATOM 1379 N N . ALA A 1 169 ? 12.189 -15.783 -3.217 1.00 91.50 169 ALA A N 1
ATOM 1380 C CA . ALA A 1 169 ? 11.604 -16.462 -2.073 1.00 91.50 169 ALA A CA 1
ATOM 1381 C C . ALA A 1 169 ? 10.602 -17.550 -2.505 1.00 91.50 169 ALA A C 1
ATOM 1383 O O . ALA A 1 169 ? 9.981 -17.474 -3.577 1.00 91.50 169 ALA A O 1
ATOM 1384 N N . SER A 1 170 ? 10.410 -18.548 -1.637 1.00 94.50 170 SER A N 1
ATOM 1385 C CA . SER A 1 170 ? 9.332 -19.528 -1.791 1.00 94.50 170 SER A CA 1
ATOM 1386 C C . SER A 1 170 ? 7.964 -18.840 -1.754 1.00 94.50 170 SER A C 1
ATOM 1388 O O . SER A 1 170 ? 7.830 -17.754 -1.186 1.00 94.50 170 SER A O 1
ATOM 1390 N N . ASP A 1 171 ? 6.940 -19.476 -2.332 1.00 95.06 171 ASP A N 1
ATOM 1391 C CA . ASP A 1 171 ? 5.583 -18.914 -2.395 1.00 95.06 171 ASP A CA 1
ATOM 1392 C C . ASP A 1 171 ? 5.096 -18.497 -0.988 1.00 95.06 171 ASP A C 1
ATOM 1394 O O . ASP A 1 171 ? 4.687 -17.357 -0.782 1.00 95.06 171 ASP A O 1
ATOM 1398 N N . LEU A 1 172 ? 5.256 -19.352 0.029 1.00 96.56 172 LEU A N 1
ATOM 1399 C CA . LEU A 1 172 ? 4.844 -19.026 1.401 1.00 96.56 172 LEU A CA 1
ATOM 1400 C C . L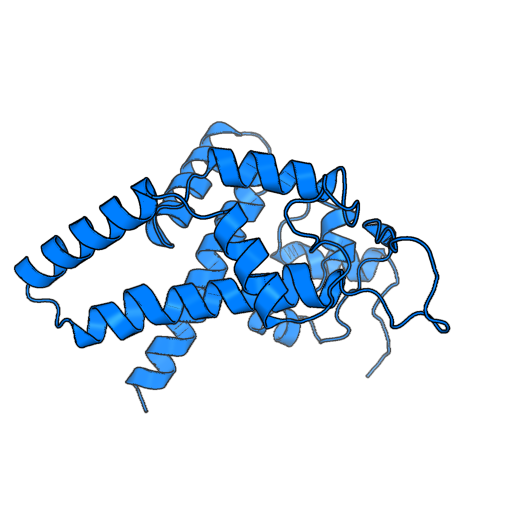EU A 1 172 ? 5.552 -17.782 1.964 1.00 96.56 172 LEU A C 1
ATOM 1402 O O . LEU A 1 172 ? 4.915 -16.940 2.596 1.00 96.56 172 LEU A O 1
ATOM 1406 N N . VAL A 1 173 ? 6.862 -17.657 1.747 1.00 96.88 173 VAL A N 1
ATOM 1407 C CA . VAL A 1 173 ? 7.631 -16.511 2.251 1.00 96.88 173 VAL A CA 1
ATOM 1408 C C . VAL A 1 173 ? 7.226 -15.237 1.513 1.00 96.88 173 VAL A C 1
ATOM 1410 O O . VAL A 1 173 ? 7.002 -14.219 2.151 1.00 96.88 173 VAL A O 1
ATOM 1413 N N . SER A 1 174 ? 7.053 -15.300 0.196 1.00 96.50 174 SER A N 1
ATOM 1414 C CA . SER A 1 174 ? 6.582 -14.183 -0.630 1.00 96.50 174 SER A CA 1
ATOM 1415 C C . SER A 1 174 ? 5.180 -13.696 -0.207 1.00 96.50 174 SER A C 1
ATOM 1417 O O . SER A 1 174 ? 4.944 -12.490 -0.078 1.00 96.50 174 SER A O 1
ATOM 1419 N N . PHE A 1 175 ? 4.269 -14.616 0.140 1.00 98.06 175 PHE A N 1
ATOM 1420 C CA . PHE A 1 175 ? 2.967 -14.276 0.727 1.00 98.06 175 PHE A CA 1
ATOM 1421 C C . PHE A 1 175 ? 3.115 -13.534 2.064 1.00 98.06 175 PHE A C 1
ATOM 1423 O O . PHE A 1 175 ? 2.565 -12.445 2.230 1.00 98.06 175 PHE A O 1
ATOM 1430 N N . LEU A 1 176 ? 3.891 -14.086 3.002 1.00 97.44 176 LEU A N 1
ATOM 1431 C CA . LEU A 1 176 ? 4.103 -13.481 4.324 1.00 97.44 176 LEU A CA 1
ATOM 1432 C C . LEU A 1 176 ? 4.897 -12.168 4.265 1.00 97.44 176 LEU A C 1
ATOM 1434 O O . LEU A 1 176 ? 4.764 -11.330 5.160 1.00 97.44 176 LEU A O 1
ATOM 1438 N N . THR A 1 177 ? 5.699 -11.973 3.219 1.00 95.75 177 THR A N 1
ATOM 1439 C CA . THR A 1 177 ? 6.442 -10.741 2.956 1.00 95.75 177 THR A CA 1
ATOM 1440 C C . THR A 1 177 ? 5.509 -9.624 2.513 1.00 95.75 177 THR A C 1
ATOM 1442 O O . THR A 1 177 ? 5.503 -8.561 3.136 1.00 95.75 177 THR A O 1
ATOM 1445 N N . CYS A 1 178 ? 4.719 -9.829 1.456 1.00 97.50 178 CYS A N 1
ATOM 1446 C CA . CYS A 1 178 ? 3.846 -8.774 0.935 1.00 97.50 178 CYS A CA 1
ATOM 1447 C C . CYS A 1 178 ? 2.766 -9.305 -0.020 1.00 97.50 178 CYS A C 1
ATOM 1449 O O . CYS A 1 178 ? 2.574 -8.738 -1.086 1.00 97.50 178 CYS A O 1
ATOM 1451 N N . TYR A 1 179 ? 2.073 -10.401 0.307 1.00 98.31 179 TYR A N 1
ATOM 1452 C CA . TYR A 1 179 ? 1.031 -10.970 -0.565 1.00 98.31 179 TYR A CA 1
ATOM 1453 C C . TYR A 1 179 ? 1.525 -11.199 -2.007 1.00 98.31 179 TYR A C 1
ATOM 1455 O O . TYR A 1 179 ? 0.828 -10.890 -2.963 1.00 98.31 179 TYR A O 1
ATOM 1463 N N . HIS A 1 180 ? 2.757 -11.686 -2.181 1.00 97.69 180 HIS A N 1
ATOM 1464 C CA . HIS A 1 180 ? 3.400 -11.854 -3.493 1.00 97.69 180 HIS A CA 1
ATOM 1465 C C . HIS A 1 180 ? 3.688 -10.581 -4.293 1.00 97.69 180 HIS A C 1
ATOM 1467 O O . HIS A 1 180 ? 4.143 -10.664 -5.431 1.00 97.69 180 HIS A O 1
ATOM 1473 N N . PHE A 1 181 ? 3.498 -9.399 -3.712 1.00 95.69 181 PHE A N 1
ATOM 1474 C CA . PHE A 1 181 ? 3.813 -8.134 -4.373 1.00 95.69 181 PHE A CA 1
ATOM 1475 C C . PHE A 1 181 ? 5.327 -7.917 -4.564 1.00 95.69 181 PHE A C 1
ATOM 1477 O O . PHE A 1 181 ? 5.748 -7.097 -5.370 1.00 95.69 181 PHE A O 1
ATOM 1484 N N . ASP A 1 182 ? 6.163 -8.727 -3.905 1.00 94.81 182 ASP A N 1
ATOM 1485 C CA . ASP A 1 182 ? 7.597 -8.844 -4.187 1.00 94.81 182 ASP A CA 1
ATOM 1486 C C . ASP A 1 182 ? 7.906 -9.557 -5.528 1.00 94.81 182 ASP A C 1
ATOM 1488 O O . ASP A 1 182 ? 9.064 -9.603 -5.956 1.00 94.81 182 ASP A O 1
ATOM 1492 N N . LEU A 1 183 ? 6.881 -10.069 -6.222 1.00 95.81 183 LEU A N 1
ATOM 1493 C CA . LEU A 1 183 ? 6.902 -10.551 -7.613 1.00 95.81 183 LEU A CA 1
ATOM 1494 C C . LEU A 1 183 ? 6.465 -9.435 -8.585 1.00 95.81 183 LEU A C 1
ATOM 1496 O O . LEU A 1 183 ? 5.601 -9.606 -9.448 1.00 95.81 183 LEU A O 1
ATOM 1500 N N . HIS A 1 184 ? 7.027 -8.238 -8.404 1.00 95.12 184 HIS A N 1
ATOM 1501 C CA . HIS A 1 184 ? 6.544 -7.014 -9.055 1.00 95.12 184 HIS A CA 1
ATOM 1502 C C . HIS A 1 184 ? 6.744 -7.011 -10.581 1.00 95.12 184 HIS A C 1
ATOM 1504 O O . HIS A 1 184 ? 5.998 -6.373 -11.325 1.00 95.12 184 HIS A O 1
ATOM 1510 N N . TRP A 1 185 ? 7.736 -7.756 -11.080 1.00 94.88 185 TRP A N 1
ATOM 1511 C CA . TRP A 1 185 ? 7.911 -7.955 -12.521 1.00 94.88 185 TRP A CA 1
ATOM 1512 C C . TRP A 1 185 ? 6.729 -8.718 -13.129 1.00 94.88 185 TRP A C 1
ATOM 1514 O O . TRP A 1 185 ? 6.176 -8.302 -14.150 1.00 94.88 185 TRP A O 1
ATOM 1524 N N . GLU A 1 186 ? 6.329 -9.824 -12.496 1.00 96.56 186 GLU A N 1
ATOM 1525 C CA . GLU A 1 186 ? 5.170 -10.624 -12.886 1.00 96.56 186 GLU A CA 1
ATOM 1526 C C . GLU A 1 186 ? 3.907 -9.772 -12.834 1.00 96.56 186 GLU A C 1
ATOM 1528 O O . GLU A 1 186 ? 3.108 -9.800 -13.768 1.00 96.56 186 GLU A O 1
ATOM 1533 N N . HIS A 1 187 ? 3.779 -8.957 -11.788 1.00 97.06 187 HIS A N 1
ATOM 1534 C CA . HIS A 1 187 ? 2.676 -8.026 -11.630 1.00 97.06 187 HIS A CA 1
ATOM 1535 C C . HIS A 1 187 ? 2.542 -7.051 -12.818 1.00 97.06 187 HIS A C 1
ATOM 1537 O O . HIS A 1 187 ? 1.470 -6.942 -13.413 1.00 97.06 187 HIS A O 1
ATOM 1543 N N . HIS A 1 188 ? 3.625 -6.390 -13.238 1.00 96.44 188 HIS A N 1
ATOM 1544 C CA . HIS A 1 188 ? 3.575 -5.519 -14.419 1.00 96.44 188 HIS A CA 1
ATOM 1545 C C . HIS A 1 188 ? 3.349 -6.280 -15.726 1.00 96.44 188 HIS A C 1
ATOM 1547 O O . HIS A 1 188 ? 2.703 -5.757 -16.637 1.00 96.44 188 HIS A O 1
ATOM 1553 N N . ARG A 1 189 ? 3.888 -7.500 -15.845 1.00 95.81 189 ARG A N 1
ATOM 1554 C CA . ARG A 1 189 ? 3.724 -8.326 -17.046 1.00 95.81 189 ARG A CA 1
ATOM 1555 C C . ARG A 1 189 ? 2.281 -8.807 -17.215 1.00 95.81 189 ARG A C 1
ATOM 1557 O O . ARG A 1 189 ? 1.799 -8.862 -18.349 1.00 95.81 189 ARG A O 1
ATOM 1564 N N . TRP A 1 190 ? 1.621 -9.146 -16.110 1.00 96.31 190 TRP A N 1
ATOM 1565 C CA . TRP A 1 190 ? 0.244 -9.634 -16.045 1.00 96.31 190 TRP A CA 1
ATOM 1566 C C . TRP A 1 190 ? -0.576 -8.798 -15.050 1.00 96.31 190 TRP A C 1
ATOM 1568 O O . TRP A 1 190 ? -0.955 -9.302 -13.996 1.00 96.31 190 TRP A O 1
ATOM 1578 N N . PRO A 1 191 ? -0.923 -7.540 -15.388 1.00 95.50 191 PRO A N 1
ATOM 1579 C CA . PRO A 1 191 ? -1.638 -6.645 -14.469 1.00 95.50 191 PRO A CA 1
ATOM 1580 C C . PRO A 1 191 ? -3.035 -7.161 -14.090 1.00 95.50 191 PRO A C 1
ATOM 1582 O O . PRO A 1 191 ? -3.585 -6.793 -13.063 1.00 95.50 191 PRO A O 1
ATOM 1585 N N . PHE A 1 192 ? -3.602 -8.059 -14.898 1.00 94.69 192 PHE A N 1
ATOM 1586 C CA . PHE A 1 192 ? -4.895 -8.690 -14.634 1.00 94.69 192 PHE A CA 1
ATOM 1587 C C . PHE A 1 192 ? -4.795 -10.001 -13.835 1.00 94.69 192 PHE A C 1
ATOM 1589 O O . PHE A 1 192 ? -5.809 -10.675 -13.648 1.00 94.69 192 PHE A O 1
ATOM 1596 N N . ALA A 1 193 ? -3.600 -10.385 -13.379 1.00 96.44 193 ALA A N 1
ATOM 1597 C CA . ALA A 1 193 ? -3.436 -11.465 -12.416 1.00 96.44 193 ALA A CA 1
ATOM 1598 C C . ALA A 1 193 ? -3.597 -10.895 -10.995 1.00 96.44 193 ALA A C 1
ATOM 1600 O O . ALA A 1 193 ? -2.855 -9.980 -10.630 1.00 96.44 193 ALA A O 1
ATOM 1601 N N . PRO A 1 194 ? -4.547 -11.401 -10.187 1.00 96.56 194 PRO A N 1
ATOM 1602 C CA . PRO A 1 194 ? -4.627 -11.024 -8.781 1.00 96.56 194 PRO A CA 1
ATOM 1603 C C . PRO A 1 194 ? -3.399 -11.529 -8.019 1.00 96.56 194 PRO A C 1
ATOM 1605 O O . PRO A 1 194 ? -2.693 -12.437 -8.474 1.00 96.56 194 PRO A O 1
ATOM 1608 N N . TRP A 1 195 ? -3.165 -10.975 -6.833 1.00 97.12 195 TRP A N 1
ATOM 1609 C CA . TRP A 1 195 ? -1.932 -11.219 -6.080 1.00 97.12 195 TRP A CA 1
ATOM 1610 C C . TRP A 1 195 ? -1.651 -12.714 -5.818 1.00 97.12 195 TRP A C 1
ATOM 1612 O O . TRP A 1 195 ? -0.506 -13.157 -5.906 1.00 97.12 195 TRP A O 1
ATOM 1622 N N . TRP A 1 196 ? -2.689 -13.526 -5.579 1.00 96.50 196 TRP A N 1
ATOM 1623 C CA . TRP A 1 196 ? -2.559 -14.971 -5.322 1.00 96.50 196 TRP A CA 1
ATOM 1624 C C . TRP A 1 196 ? -2.195 -15.799 -6.566 1.00 96.50 196 TRP A C 1
ATOM 1626 O O . TRP A 1 196 ? -1.755 -16.939 -6.432 1.00 96.50 196 TRP A O 1
ATOM 1636 N N . GLU A 1 197 ? -2.334 -15.239 -7.772 1.00 97.12 197 GLU A N 1
ATOM 1637 C CA . GLU A 1 197 ? -1.961 -15.884 -9.041 1.00 97.12 197 GLU A CA 1
ATOM 1638 C C . GLU A 1 197 ? -0.545 -15.509 -9.513 1.00 97.12 197 GLU A C 1
ATOM 1640 O O . GLU A 1 197 ? -0.016 -16.119 -10.449 1.00 97.12 197 GLU A O 1
ATOM 1645 N N . LEU A 1 198 ? 0.122 -14.542 -8.871 1.00 96.44 198 LEU A N 1
ATOM 1646 C CA . LEU A 1 198 ? 1.484 -14.138 -9.244 1.00 96.44 198 LEU A CA 1
ATOM 1647 C C . LEU A 1 198 ? 2.507 -15.291 -9.179 1.00 96.44 198 LEU A C 1
ATOM 1649 O O . LEU A 1 198 ? 3.331 -15.390 -10.093 1.00 96.44 198 LEU A O 1
ATOM 1653 N N . PRO A 1 199 ? 2.449 -16.237 -8.218 1.00 95.94 199 PRO A N 1
ATOM 1654 C CA . PRO A 1 199 ? 3.310 -17.420 -8.253 1.00 95.94 199 PRO A CA 1
ATOM 1655 C C . PRO A 1 199 ? 3.105 -18.313 -9.487 1.00 95.94 199 PRO A C 1
ATOM 1657 O O . PRO A 1 199 ? 4.070 -18.874 -10.012 1.00 95.94 199 PRO A O 1
ATOM 1660 N N . ASN A 1 200 ? 1.868 -18.431 -9.991 1.00 95.56 200 ASN A N 1
ATOM 1661 C CA . ASN A 1 200 ? 1.590 -19.133 -11.249 1.00 95.56 200 ASN A CA 1
ATOM 1662 C C . ASN A 1 200 ? 2.204 -18.380 -12.435 1.00 95.56 200 ASN A C 1
ATOM 1664 O O . ASN A 1 200 ? 2.865 -18.989 -13.277 1.00 95.56 200 ASN A O 1
ATOM 1668 N N . CYS A 1 201 ? 2.059 -17.054 -12.462 1.00 95.19 201 CYS A N 1
ATOM 1669 C CA . CYS A 1 201 ? 2.670 -16.192 -13.474 1.00 95.19 201 CYS A CA 1
ATOM 1670 C C . CYS A 1 201 ? 4.202 -16.334 -13.502 1.00 95.19 201 CYS A C 1
ATOM 1672 O O . CYS A 1 201 ? 4.798 -16.478 -14.572 1.00 95.19 201 CYS A O 1
ATOM 1674 N N . ARG A 1 202 ? 4.835 -16.392 -12.324 1.00 93.00 202 ARG A N 1
ATOM 1675 C CA . ARG A 1 202 ? 6.273 -16.645 -12.167 1.00 93.00 202 ARG A CA 1
ATOM 1676 C C . ARG A 1 202 ? 6.679 -17.968 -12.813 1.00 93.00 202 ARG A C 1
ATOM 1678 O O . ARG A 1 202 ? 7.551 -17.975 -13.682 1.00 93.00 202 ARG A O 1
ATOM 1685 N N . ARG A 1 203 ? 5.984 -19.066 -12.487 1.00 91.56 203 ARG A N 1
ATOM 1686 C CA . ARG A 1 203 ? 6.219 -20.391 -13.095 1.00 91.56 203 ARG A CA 1
ATOM 1687 C C . ARG A 1 203 ? 6.087 -20.373 -14.621 1.00 91.56 203 ARG A C 1
ATOM 1689 O O . ARG A 1 203 ? 6.943 -20.928 -15.302 1.00 91.56 203 ARG A O 1
ATOM 1696 N N . LEU A 1 204 ? 5.065 -19.701 -15.158 1.00 90.81 204 LEU A N 1
ATOM 1697 C CA . LEU A 1 204 ? 4.854 -19.566 -16.608 1.00 90.81 204 LEU A CA 1
ATOM 1698 C C . LEU A 1 204 ? 5.950 -18.745 -17.301 1.00 90.81 204 LEU A C 1
ATOM 1700 O O . LEU A 1 204 ? 6.255 -18.982 -18.468 1.00 90.81 204 LEU A O 1
ATOM 1704 N N . SER A 1 205 ? 6.544 -17.782 -16.594 1.00 85.31 205 SER A N 1
ATOM 1705 C CA . SER A 1 205 ? 7.611 -16.927 -17.124 1.00 85.31 205 SER A CA 1
ATOM 1706 C C . SER A 1 205 ? 8.972 -17.623 -17.240 1.00 85.31 205 SER A C 1
ATOM 1708 O O . SER A 1 205 ? 9.868 -17.106 -17.908 1.00 85.31 205 SER A O 1
ATOM 1710 N N . GLY A 1 206 ? 9.162 -18.752 -16.548 1.00 77.69 206 GLY A N 1
ATOM 1711 C CA . GLY A 1 206 ? 10.459 -19.421 -16.420 1.00 77.69 206 GLY A CA 1
ATOM 1712 C C . GLY A 1 206 ? 11.490 -18.658 -15.573 1.00 77.69 206 GLY A C 1
ATOM 1713 O O . GLY A 1 206 ? 12.621 -19.121 -15.436 1.00 77.69 206 GLY A O 1
ATOM 1714 N N . ARG A 1 207 ? 11.133 -17.508 -14.981 1.00 67.50 207 ARG A N 1
ATOM 1715 C CA . ARG A 1 207 ? 11.931 -16.831 -13.949 1.00 67.50 207 ARG A CA 1
ATOM 1716 C C . ARG A 1 207 ? 11.574 -17.441 -12.593 1.00 67.50 207 ARG A C 1
ATOM 1718 O O . ARG A 1 207 ? 10.403 -17.528 -12.259 1.00 67.50 207 ARG A O 1
ATOM 1725 N N . GLY A 1 208 ? 12.559 -17.864 -11.801 1.00 58.69 208 GLY A N 1
ATOM 1726 C CA . GLY A 1 208 ? 12.319 -18.275 -10.407 1.00 58.69 208 GLY A CA 1
ATOM 1727 C C . GLY A 1 208 ? 12.214 -19.777 -10.127 1.00 58.69 208 GLY A C 1
ATOM 1728 O O . GLY A 1 208 ? 11.609 -20.160 -9.131 1.00 58.69 208 GLY A O 1
ATOM 1729 N N . LEU A 1 209 ? 12.843 -20.629 -10.939 1.00 47.91 209 LEU A N 1
ATOM 1730 C CA . LEU A 1 209 ? 13.276 -21.952 -10.482 1.00 47.91 209 LEU A CA 1
ATOM 1731 C C . LEU A 1 209 ? 14.806 -21.964 -10.392 1.00 47.91 209 LEU A C 1
ATOM 1733 O O . LEU A 1 209 ? 15.488 -22.266 -11.367 1.00 47.91 209 LEU A O 1
ATOM 1737 N N . VAL A 1 210 ? 15.347 -21.648 -9.217 1.00 40.28 210 VAL A N 1
ATOM 1738 C CA . VAL A 1 210 ? 16.533 -22.374 -8.750 1.00 40.28 210 VAL A CA 1
ATOM 1739 C C . VAL A 1 210 ? 15.959 -23.529 -7.927 1.00 40.28 210 VAL A C 1
ATOM 1741 O O . VAL A 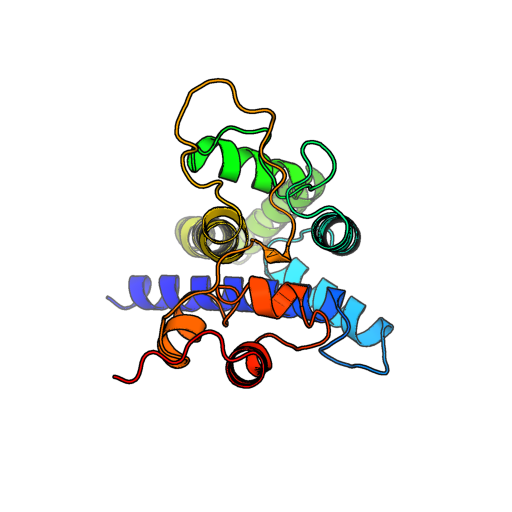1 210 ? 15.236 -23.251 -6.967 1.00 40.28 210 VAL A O 1
ATOM 1744 N N . PRO A 1 211 ? 16.146 -24.801 -8.325 1.00 39.19 211 PRO A N 1
ATOM 1745 C CA . PRO A 1 211 ? 15.744 -25.927 -7.490 1.00 39.19 211 PRO A CA 1
ATOM 1746 C C . PRO A 1 211 ? 16.410 -25.808 -6.115 1.00 39.19 211 PRO A C 1
ATOM 1748 O O . PRO A 1 211 ? 17.554 -25.356 -6.036 1.00 39.19 211 PRO A O 1
ATOM 1751 N N . ALA A 1 212 ? 15.678 -26.181 -5.064 1.00 43.75 212 ALA A N 1
ATOM 1752 C CA . ALA A 1 212 ? 16.232 -26.333 -3.720 1.00 43.75 212 ALA A CA 1
ATOM 1753 C C . ALA A 1 212 ? 17.404 -27.326 -3.701 1.00 43.75 212 ALA A C 1
ATOM 1755 O O . ALA A 1 212 ? 17.355 -28.301 -4.489 1.00 43.75 212 ALA A O 1
#

Secondary structure (DSSP, 8-state):
-HHHHHHHHHHHHHHHHHHHHHHHHHT-SSTT-HHHHHHHHHHHHHHHH---HHHHHHHHHHHHHHTT-TTT-TTS-TT---HHHHHHHHHHHH--HHHHHHHHHHHHHHHHTT--HHHIIIIIIIHHHHHHHHHIIIIIIHHHPPP--SSTTPPP----GGG-----S-HHHHHHHHTTTT-HHHHHH-TTS-GGGHHHHHHHHT-S----

Organism: Haematococcus lacustris (NCBI:txid44745)